Protein 1WWM (pdb70)

InterPro domains:
  IPR016084 Haem oxygenase-like, multi-helical [G3DSA:1.20.910.10] (1-187)
  IPR016084 Haem oxygenase-like, multi-helical [SSF48613] (20-186)

Organism: Thermus thermophilus (strain ATCC 27634 / DSM 579 / HB8) (NCBI:txid300852)

Nearest PDB structures (foldseek):
  1wwm-assembly1_B  TM=1.006E+00  e=2.213E-21  Thermus thermophilus HB8
  1wwm-assembly1_A  TM=9.969E-01  e=4.510E-19  Thermus thermophilus HB8
  4tx5-assembly1_B  TM=2.381E-01  e=5.249E+00  Homo sapiens
  2lig-assembly1_B  TM=1.867E-01  e=6.379E+00  Salmonella enterica subsp. enterica serovar Typhimurium
  1wwm-assembly1_A  TM=1.002E+00  e=8.466E-25  Thermus thermophilus HB8

Secondary structure (DSSP, 8-state):
--SSHHHHHHH------HHHHHHHHHTTHHHHHHHHHHHHHHHHH--HHHHHHHHHH--HHHHHHHHHTTT--SSSPPPHHHHHHHHHHH---S-HHHHHHHHHHHHHHHHHHHHHHS-SSSHHHHHHHHHS-TTHHHHHHHHHHHHHHHHTTS-HHHHHHHHHHHHHHHHHHHHTT-/--HHHHHHH------HHHHHHHHHTTHHHHHHHHHHHHHHHTT--HHHHHHHHHH--HHHHHHHHHHT---SSSPPPHHHHHHHHHHH---S-HHHHHHHHHHHHHHHHHHHHHH--HHHHHHHHHHHHHHHTTS-HHHHHHHHHHHHHHHHHHHGGG-

Foldseek 3Di:
DDDDLLVVLLPDPFDDDDVLVLVLLLLCLLVLVLLLVLLVLLVVVPDPVLPPLSVVVNLSVQLNVVSVVSPHDNDDDHDPLSVVLSVLSVCSPDDSLLSLLVNLLLLVSVVSSCVRPQDCPPCSVVVVPRNADPCSVVSSVSSCVSNVVSVPDDPPVVSVVSSSVNSVSSSSSSNSSD/DCLLVVLLDQPFPPDDVLVLVLLQLCLCVLVLVLVLLVLLVVPDDPVLPVLSVVVNCSVVVNVVSVVSHHDNPDDHDVLSVVVSVLSVVSVDDSLLSLLVNLLLVVSVVVSCVRSPCVVSNVSSCVSNVVSVPPDDPVVNVVSVVVSSVSSSVSSSSRD

Sequence (337 aa):
EVPGLLEEIKALPLRLDEERFRFWLQQDYPFVEALYRYQVGLLLEAPQAHRAPLVQALATVEELDWLLLQGASPSAPVHPVRAGYIALLEEGRLPYAYRVVFFYFLNGLFLEAWAHHVPEEGPWAELSQHWFAPEFQAVLYDLEVLARGLWEDLDPEVVRTYLRRILEAEKATWSLLLPGLLEEIKALPLRLDEERFRFWLQQDYPFVEALYRYQVGLLLEAPQAHRAPLVQALATVEELDWLLLQGASPSAPVHPVRAGYIALLEEGRLPYAYRVVFFYFLNGLFLEAWAHHVFQAVLYDLEVLARGLWEDLDPEVVRTYLRRILEAEKATWSLLL

CATH classification: 1.20.910.10

B-factor: mean 38.94, std 14.87, range [8.87, 83.82]

Solvent-accessible surface area: 16900 Å² total

Structure (mmCIF, N/CA/C/O backbone):
data_1WWM
#
_entry.id   1WWM
#
_cell.length_a   41.210
_cell.length_b   101.121
_cell.length_c   102.913
_cell.angle_alpha   90.00
_cell.angle_beta   90.00
_cell.angle_gamma   90.00
#
_symmetry.space_group_name_H-M   'P 21 21 21'
#
loop_
_entity.id
_entity.type
_entity.pdbx_description
1 polymer 'hypothetical protein TT2028'
2 water water
#
loop_
_atom_site.group_PDB
_atom_site.id
_atom_site.type_symbol
_atom_site.label_atom_id
_atom_site.label_alt_id
_atom_site.label_comp_id
_atom_site.label_asym_id
_atom_site.label_entity_id
_atom_site.label_seq_id
_atom_site.pdbx_PDB_ins_code
_atom_site.Cartn_x
_atom_site.Cartn_y
_atom_site.Cartn_z
_atom_site.occupancy
_atom_site.B_iso_or_equiv
_atom_site.auth_seq_id
_atom_site.auth_comp_id
_atom_site.auth_asym_id
_atom_site.auth_atom_id
_atom_site.pdbx_PDB_model_num
ATOM 1 N N . GLU A 1 11 ? 10.438 70.160 58.718 1.00 33.33 11 GLU A N 1
ATOM 2 C CA . GLU A 1 11 ? 9.516 70.805 57.725 1.00 35.18 11 GLU A CA 1
ATOM 3 C C . GLU A 1 11 ? 9.226 72.309 57.976 1.00 39.27 11 GLU A C 1
ATOM 4 O O . GLU A 1 11 ? 8.526 72.842 58.946 1.00 38.18 11 GLU A O 1
ATOM 10 N N . VAL A 1 12 ? 9.906 73.011 57.073 1.00 45.77 12 VAL A N 1
ATOM 11 C CA . VAL A 1 12 ? 10.046 74.404 56.967 1.00 48.88 12 VAL A CA 1
ATOM 12 C C . VAL A 1 12 ? 10.479 74.383 55.496 1.00 51.26 12 VAL A C 1
ATOM 13 O O . VAL A 1 12 ? 11.612 73.947 55.230 1.00 48.54 12 VAL A O 1
ATOM 17 N N . PRO A 1 13 ? 9.580 74.799 54.566 1.00 52.32 13 PRO A N 1
ATOM 18 C CA . PRO A 1 13 ? 8.167 75.228 54.467 1.00 52.63 13 PRO A CA 1
ATOM 19 C C . PRO A 1 13 ? 7.973 75.851 53.055 1.00 51.82 13 PRO A C 1
ATOM 20 O O . PRO A 1 13 ? 8.449 76.972 52.758 1.00 50.89 13 PRO A O 1
ATOM 24 N N . GLY A 1 14 ? 7.290 75.130 52.175 1.00 51.02 14 GLY A N 1
ATOM 25 C CA . GLY A 1 14 ? 7.068 75.650 50.837 1.00 49.26 14 GLY A CA 1
ATOM 26 C C . GLY A 1 14 ? 7.850 74.940 49.749 1.00 49.14 14 GLY A C 1
ATOM 27 O O . GLY A 1 14 ? 7.318 74.708 48.659 1.00 49.36 14 GLY A O 1
ATOM 28 N N . LEU A 1 15 ? 9.109 74.608 50.030 1.00 48.72 15 LEU A N 1
ATOM 29 C CA . LEU A 1 15 ? 9.955 73.918 49.060 1.00 46.93 15 LEU A CA 1
ATOM 30 C C . LEU A 1 15 ? 9.368 72.574 48.665 1.00 46.59 15 LEU A C 1
ATOM 31 O O . LEU A 1 15 ? 9.344 72.225 47.490 1.00 45.99 15 LEU A O 1
ATOM 36 N N . LEU A 1 16 ? 8.897 71.823 49.655 1.00 46.85 16 LEU A N 1
ATOM 37 C CA . LEU A 1 16 ? 8.306 70.517 49.414 1.00 47.06 16 LEU A CA 1
ATOM 38 C C . LEU A 1 16 ? 7.140 70.648 48.443 1.00 48.48 16 LEU A C 1
ATOM 39 O O . LEU A 1 16 ? 7.062 69.924 47.449 1.00 47.94 16 LEU A O 1
ATOM 44 N N . GLU A 1 17 ? 6.244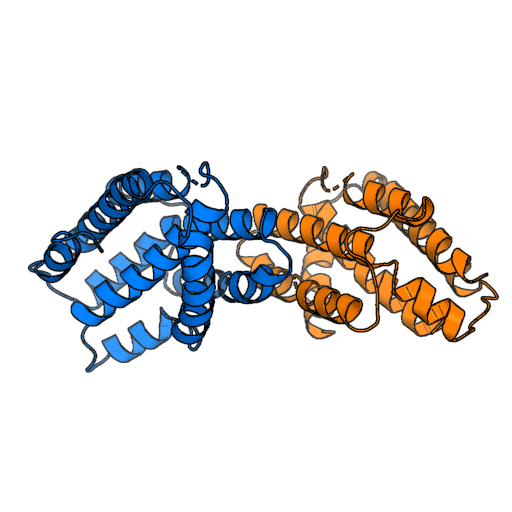 71.587 48.730 1.00 50.59 17 GLU A N 1
ATOM 45 C CA . GLU A 1 17 ? 5.079 71.819 47.886 1.00 52.74 17 GLU A CA 1
ATOM 46 C C . GLU A 1 17 ? 5.521 72.210 46.483 1.00 52.21 17 GLU A C 1
ATOM 47 O O . GLU A 1 17 ? 4.819 71.944 45.514 1.00 51.63 17 GLU A O 1
ATOM 53 N N . GLU A 1 18 ? 6.687 72.841 46.384 1.00 52.19 18 GLU A N 1
ATOM 54 C CA . GLU A 1 18 ? 7.225 73.237 45.088 1.00 53.39 18 GLU A CA 1
ATOM 55 C C . GLU A 1 18 ? 7.438 72.004 44.218 1.00 53.41 18 GLU A C 1
ATOM 56 O O . GLU A 1 18 ? 6.804 71.854 43.177 1.00 55.00 18 GLU A O 1
ATOM 62 N N . ILE A 1 19 ? 8.339 71.129 44.654 1.00 52.28 19 ILE A N 1
ATOM 63 C CA . ILE A 1 19 ? 8.649 69.901 43.933 1.00 50.41 19 ILE A CA 1
ATOM 64 C C . ILE A 1 19 ? 7.372 69.218 43.463 1.00 49.79 19 ILE A C 1
ATOM 65 O O . ILE A 1 19 ? 7.287 68.757 42.328 1.00 48.89 19 ILE A O 1
ATOM 70 N N . LYS A 1 20 ? 6.378 69.160 44.339 1.00 49.40 20 LYS A N 1
ATOM 71 C CA . LYS A 1 20 ? 5.106 68.533 44.002 1.00 50.03 20 LYS A CA 1
ATOM 72 C C . LYS A 1 20 ? 4.370 69.251 42.856 1.00 50.74 20 LYS A C 1
ATOM 73 O O . LYS A 1 20 ? 3.819 68.612 41.955 1.00 49.93 20 LYS A O 1
ATOM 79 N N . ALA A 1 21 ? 4.371 70.580 42.901 1.00 52.46 21 ALA A N 1
ATOM 80 C CA . ALA A 1 21 ? 3.691 71.398 41.899 1.00 53.11 21 ALA A CA 1
ATOM 81 C C . ALA A 1 21 ? 4.305 71.309 40.494 1.00 53.53 21 ALA A C 1
ATOM 82 O O . ALA A 1 21 ? 3.679 71.723 39.511 1.00 53.98 21 ALA A O 1
ATOM 84 N N . LEU A 1 22 ? 5.517 70.766 40.401 1.00 53.28 22 LEU A N 1
ATOM 85 C CA . LEU A 1 22 ? 6.202 70.631 39.119 1.00 53.53 22 LEU A CA 1
ATOM 86 C C . LEU A 1 22 ? 5.316 70.088 37.998 1.00 55.31 22 LEU A C 1
ATOM 87 O O . LEU A 1 22 ? 4.593 69.107 38.184 1.00 56.32 22 LEU A O 1
ATOM 92 N N . PRO A 1 23 ? 5.347 70.742 36.821 1.00 56.61 23 PRO A N 1
ATOM 93 C CA . PRO A 1 23 ? 4.570 70.361 35.634 1.00 57.27 23 PRO A CA 1
ATOM 94 C C . PRO A 1 23 ? 5.272 69.227 34.905 1.00 57.77 23 PRO A C 1
ATOM 95 O O . PRO A 1 23 ? 5.672 69.377 33.758 1.00 58.18 23 PRO A O 1
ATOM 99 N N . LEU A 1 24 ? 5.427 68.097 35.575 1.00 58.70 24 LEU A N 1
ATOM 100 C CA . LEU A 1 24 ? 6.108 66.956 34.984 1.00 60.13 24 LEU A CA 1
ATOM 101 C C . LEU A 1 24 ? 5.279 66.122 34.018 1.00 60.87 24 LEU A C 1
ATOM 102 O O . LEU A 1 24 ? 4.056 66.019 34.137 1.00 62.05 24 LEU A O 1
ATOM 107 N N . ARG A 1 25 ? 5.976 65.512 33.067 1.00 61.75 25 ARG A N 1
ATOM 108 C CA . ARG A 1 25 ? 5.362 64.641 32.076 1.00 62.98 25 ARG A CA 1
ATOM 109 C C . ARG A 1 25 ? 6.017 63.263 32.179 1.00 60.82 25 ARG A C 1
ATOM 110 O O . ARG A 1 25 ? 7.092 63.029 31.620 1.00 60.30 25 ARG A O 1
ATOM 118 N N . LEU A 1 26 ? 5.368 62.361 32.910 1.00 58.04 26 LEU A N 1
ATOM 119 C CA . LEU A 1 26 ? 5.894 61.018 33.111 1.00 55.94 26 LEU A CA 1
ATOM 120 C C . LEU A 1 26 ? 5.736 60.107 31.904 1.00 53.95 26 LEU A C 1
ATOM 121 O O . LEU A 1 26 ? 4.627 59.821 31.452 1.00 52.99 26 LEU A O 1
ATOM 126 N N . ASP A 1 27 ? 6.873 59.644 31.404 1.00 52.46 27 ASP A N 1
ATOM 127 C CA . ASP A 1 27 ? 6.932 58.763 30.253 1.00 50.00 27 ASP A CA 1
ATOM 128 C C . ASP A 1 27 ? 7.800 57.558 30.617 1.00 48.37 27 ASP A C 1
ATOM 129 O O . ASP A 1 27 ? 8.887 57.718 31.158 1.00 49.33 27 ASP A O 1
ATOM 134 N N . GLU A 1 28 ? 7.322 56.356 30.326 1.00 47.00 28 GLU A N 1
ATOM 135 C CA . GLU A 1 28 ? 8.068 55.136 30.632 1.00 47.51 28 GLU A CA 1
ATOM 136 C C . GLU A 1 28 ? 9.559 55.204 30.302 1.00 46.86 28 GLU A C 1
ATOM 137 O O . GLU A 1 28 ? 10.395 55.201 31.201 1.00 47.36 28 GLU A O 1
ATOM 143 N N . GLU A 1 29 ? 9.890 55.252 29.015 1.00 45.94 29 GLU A N 1
ATOM 144 C CA . GLU A 1 29 ? 11.281 55.311 28.577 1.00 46.42 29 GLU A CA 1
ATOM 145 C C . GLU A 1 29 ? 12.024 56.507 29.170 1.00 45.36 29 GLU A C 1
ATOM 146 O O . GLU A 1 29 ? 13.153 56.382 29.656 1.00 45.78 29 GLU A O 1
ATOM 152 N N . ARG A 1 30 ? 11.384 57.669 29.120 1.00 42.84 30 ARG A N 1
ATOM 153 C CA . ARG A 1 30 ? 11.969 58.903 29.625 1.00 41.34 30 ARG A CA 1
ATOM 154 C C . ARG A 1 30 ? 12.252 58.818 31.117 1.00 40.20 30 ARG A C 1
ATOM 155 O O . ARG A 1 30 ? 13.238 59.375 31.597 1.00 40.77 30 ARG A O 1
ATOM 163 N N . PHE A 1 31 ? 11.388 58.112 31.845 1.00 38.57 31 PHE A N 1
ATOM 164 C CA . PHE A 1 31 ? 11.533 57.941 33.288 1.00 35.27 31 PHE A CA 1
ATOM 165 C C . PHE A 1 31 ? 12.607 56.900 33.563 1.00 34.89 31 PHE A C 1
ATOM 166 O O . PHE A 1 31 ? 13.437 57.081 34.452 1.00 34.84 31 PHE A O 1
ATOM 174 N N . ARG A 1 32 ? 12.594 55.813 32.800 1.00 34.80 32 ARG A N 1
ATOM 175 C CA . ARG A 1 32 ? 13.594 54.759 32.959 1.00 35.89 32 ARG A CA 1
ATOM 176 C C . ARG A 1 32 ? 15.002 55.363 32.849 1.00 34.07 32 ARG A C 1
ATOM 177 O O . ARG A 1 32 ? 15.878 55.066 33.658 1.00 35.02 32 ARG A O 1
ATOM 185 N N . PHE A 1 33 ? 15.212 56.206 31.841 1.00 31.73 33 PHE A N 1
ATOM 186 C CA . PHE A 1 33 ? 16.506 56.852 31.641 1.00 28.83 33 PHE A CA 1
ATOM 187 C C . PHE A 1 33 ? 16.858 57.666 32.881 1.00 28.14 33 PHE A C 1
ATOM 188 O O . PHE A 1 33 ? 17.980 57.620 33.372 1.00 26.23 33 PHE A O 1
ATOM 196 N N . TRP A 1 34 ? 15.870 58.401 33.385 1.00 28.17 34 TRP A N 1
ATOM 197 C CA . TRP A 1 34 ? 16.022 59.231 34.581 1.00 26.71 34 TRP A CA 1
ATOM 198 C C . TRP A 1 34 ? 16.451 58.399 35.795 1.00 26.42 34 TRP A C 1
ATOM 199 O O . TRP A 1 34 ? 17.195 58.874 36.652 1.00 24.81 34 TRP A O 1
ATOM 210 N N . LEU A 1 35 ? 15.963 57.166 35.877 1.00 27.78 35 LEU A N 1
ATOM 211 C CA . LEU A 1 35 ? 16.322 56.285 36.972 1.00 27.49 35 LEU A CA 1
ATOM 212 C C . LEU A 1 35 ? 17.739 55.774 36.810 1.00 29.55 35 LEU A C 1
ATOM 213 O O . LEU A 1 35 ? 18.472 55.651 37.795 1.00 31.68 35 LEU A O 1
ATOM 218 N N . GLN A 1 36 ? 18.125 55.486 35.569 1.00 29.38 36 GLN A N 1
ATOM 219 C CA . GLN A 1 36 ? 19.454 54.962 35.299 1.00 31.50 36 GLN A CA 1
ATOM 220 C C . GLN A 1 36 ? 20.509 56.009 35.562 1.00 31.56 36 GLN A C 1
ATOM 221 O O . GLN A 1 36 ? 21.622 55.684 35.960 1.00 33.88 36 GLN A O 1
ATOM 227 N N . GLN A 1 37 ? 20.148 57.267 35.349 1.00 31.21 37 GLN A N 1
ATOM 228 C CA . GLN A 1 37 ? 21.069 58.366 35.564 1.00 31.64 37 GLN A CA 1
ATOM 229 C C . GLN A 1 37 ? 21.210 58.725 37.036 1.00 31.80 37 GLN A C 1
ATOM 230 O O . GLN A 1 37 ? 21.833 59.726 37.371 1.00 33.15 37 GLN A O 1
ATOM 236 N N . ASP A 1 38 ? 20.647 57.899 37.915 1.00 31.20 38 ASP A N 1
ATOM 237 C CA . ASP A 1 38 ? 20.717 58.145 39.353 1.00 29.47 38 ASP A CA 1
ATOM 238 C C . ASP A 1 38 ? 21.771 57.257 40.006 1.00 27.36 38 ASP A C 1
ATOM 239 O O . ASP A 1 38 ? 21.993 57.326 41.216 1.00 25.68 38 ASP A O 1
ATOM 244 N N . TYR A 1 39 ? 22.417 56.414 39.206 1.00 26.59 39 TYR A N 1
ATOM 245 C CA . TYR A 1 39 ? 23.428 55.496 39.730 1.00 24.67 39 TYR A CA 1
ATOM 246 C C . TYR A 1 39 ? 24.536 56.208 40.521 1.00 23.88 39 TYR A C 1
ATOM 247 O O . TYR A 1 39 ? 24.847 55.821 41.651 1.00 24.71 39 TYR A O 1
ATOM 256 N N . PRO A 1 40 ? 25.147 57.254 39.941 1.00 21.52 40 PRO A N 1
ATOM 257 C CA . PRO A 1 40 ? 26.208 58.002 40.621 1.00 21.36 40 PRO A CA 1
ATOM 258 C C . PRO A 1 40 ? 25.769 58.504 42.008 1.00 22.92 40 PRO A C 1
ATOM 259 O O . PRO A 1 40 ? 26.560 58.503 42.969 1.00 23.13 40 PRO A O 1
ATOM 263 N N . PHE A 1 41 ? 24.508 58.935 42.103 1.00 23.53 41 PHE A N 1
ATOM 264 C CA . PHE A 1 41 ? 23.946 59.434 43.357 1.00 24.81 41 PHE A CA 1
ATOM 265 C C . PHE A 1 41 ? 23.679 58.305 44.359 1.00 24.18 41 PHE A C 1
ATOM 266 O O . PHE A 1 41 ? 23.898 58.472 45.556 1.00 22.85 41 PHE A O 1
ATOM 274 N N . VAL A 1 42 ? 23.196 57.165 43.870 1.00 23.17 42 VAL A N 1
ATOM 275 C CA . VAL A 1 42 ? 22.920 56.028 44.745 1.00 23.99 42 VAL A CA 1
ATOM 276 C C . VAL A 1 42 ? 24.227 55.452 45.281 1.00 23.01 42 VAL A C 1
ATOM 277 O O . VAL A 1 42 ? 24.272 54.937 46.391 1.00 21.55 42 VAL A O 1
ATOM 281 N N . GLU A 1 43 ? 25.285 55.532 44.483 1.00 22.81 43 GLU A N 1
ATOM 282 C CA . GLU A 1 43 ? 26.598 55.053 44.907 1.00 22.97 43 GLU A CA 1
ATOM 283 C C . GLU A 1 43 ? 27.085 56.000 46.008 1.00 22.49 43 GLU A C 1
ATOM 284 O O . GLU A 1 43 ? 27.655 55.567 47.001 1.00 20.82 43 GLU A O 1
ATOM 290 N N . ALA A 1 44 ? 26.834 57.295 45.832 1.00 23.23 44 ALA A N 1
ATOM 291 C CA . ALA A 1 44 ? 27.243 58.302 46.812 1.00 22.78 44 ALA A CA 1
ATOM 292 C C . ALA A 1 44 ? 26.493 58.091 48.120 1.00 23.24 44 ALA A C 1
ATOM 293 O O . ALA A 1 44 ? 27.044 58.241 49.214 1.00 22.25 44 ALA A O 1
ATOM 295 N N . LEU A 1 45 ? 25.220 57.749 47.993 1.00 23.88 45 LEU A N 1
ATOM 296 C CA . LEU A 1 45 ? 24.410 57.484 49.158 1.00 23.00 45 LEU A CA 1
ATOM 297 C C . LEU A 1 45 ? 25.014 56.301 49.908 1.00 22.81 45 LEU A C 1
ATOM 298 O O . LEU A 1 45 ? 25.080 56.320 51.135 1.00 23.29 45 LEU A O 1
ATOM 303 N N . TYR A 1 46 ? 25.442 55.275 49.167 1.00 21.53 46 TYR A N 1
ATOM 304 C CA . TYR A 1 46 ? 26.037 54.086 49.767 1.00 21.11 46 TYR A CA 1
ATOM 305 C C . TYR A 1 46 ? 27.287 54.453 50.540 1.00 21.02 46 TYR A C 1
ATOM 306 O O . TYR A 1 46 ? 27.495 53.981 51.651 1.00 18.81 46 TYR A O 1
ATOM 315 N N . ARG A 1 47 ? 28.124 55.288 49.941 1.00 21.66 47 ARG A N 1
ATOM 316 C CA . ARG A 1 47 ? 29.331 55.764 50.610 1.00 23.79 47 ARG A CA 1
ATOM 317 C C . ARG A 1 47 ? 28.905 56.419 51.937 1.00 22.03 47 ARG A C 1
ATOM 318 O O . ARG A 1 47 ? 29.340 56.007 53.019 1.00 21.85 47 ARG A O 1
ATOM 326 N N . TYR A 1 48 ? 28.048 57.437 51.834 1.00 20.48 48 TYR A N 1
ATOM 327 C CA . TYR A 1 48 ? 27.521 58.171 52.986 1.00 21.25 48 TYR A CA 1
ATOM 328 C C . TYR A 1 48 ? 26.991 57.236 54.085 1.00 22.69 48 TYR A C 1
ATOM 329 O O . TYR A 1 48 ? 27.250 57.445 55.274 1.00 23.26 48 TYR A O 1
ATOM 338 N N . GLN A 1 49 ? 26.248 56.210 53.676 1.00 22.50 49 GLN A N 1
ATOM 339 C CA . GLN A 1 49 ? 25.696 55.240 54.605 1.00 20.51 49 GLN A CA 1
ATOM 340 C C . GLN A 1 49 ? 26.796 54.470 55.299 1.00 18.90 49 GLN A C 1
ATOM 341 O O . GLN A 1 49 ? 26.688 54.151 56.479 1.00 20.36 49 GLN A O 1
ATOM 347 N N . VAL A 1 50 ? 27.855 54.158 54.573 1.00 17.32 50 VAL A N 1
ATOM 348 C CA . VAL A 1 50 ? 28.939 53.421 55.186 1.00 16.95 50 VAL A CA 1
ATOM 349 C C . VAL A 1 50 ? 29.604 54.283 56.250 1.00 17.18 50 VAL A C 1
ATOM 350 O O . VAL A 1 50 ? 30.094 53.770 57.256 1.00 17.01 50 VAL A O 1
ATOM 354 N N . GLY A 1 51 ? 29.623 55.595 56.022 1.00 16.76 51 GLY A N 1
ATOM 355 C CA . GLY A 1 51 ? 30.240 56.504 56.974 1.00 15.78 51 GLY A CA 1
ATOM 356 C C . GLY A 1 51 ? 29.435 56.557 58.256 1.00 18.04 51 GLY A C 1
ATOM 357 O O . GLY A 1 51 ? 29.966 56.851 59.331 1.00 16.83 51 GLY A O 1
ATOM 358 N N . LEU A 1 52 ? 28.140 56.276 58.153 1.00 18.48 52 LEU A N 1
ATOM 359 C CA . LEU A 1 52 ? 27.291 56.279 59.333 1.00 18.30 52 LEU A CA 1
ATOM 360 C C . LEU A 1 52 ? 27.668 55.062 60.167 1.00 18.76 52 LEU A C 1
ATOM 361 O O . LEU A 1 52 ? 27.831 55.156 61.381 1.00 17.63 52 LEU A O 1
ATOM 366 N N . LEU A 1 53 ? 27.805 53.917 59.504 1.00 18.35 53 LEU A N 1
ATOM 367 C CA . LEU A 1 53 ? 28.159 52.684 60.181 1.00 19.81 53 LEU A CA 1
ATOM 368 C C . LEU A 1 53 ? 29.530 52.777 60.855 1.00 20.25 53 LEU A C 1
ATOM 369 O O . LEU A 1 53 ? 29.821 52.030 61.790 1.00 18.84 53 LEU A O 1
ATOM 374 N N . LEU A 1 54 ? 30.365 53.699 60.389 1.00 22.07 54 LEU A N 1
ATOM 375 C CA . LEU A 1 54 ? 31.689 53.878 60.963 1.00 25.22 54 LEU A CA 1
ATOM 376 C C . LEU A 1 54 ? 31.638 54.597 62.327 1.00 26.94 54 LEU A C 1
ATOM 377 O O . LEU A 1 54 ? 32.510 54.395 63.176 1.00 28.50 54 LEU A O 1
ATOM 382 N N . GLU A 1 55 ? 30.610 55.424 62.528 1.00 27.49 55 GLU A N 1
ATOM 383 C CA . GLU A 1 55 ? 30.417 56.163 63.774 1.00 28.29 55 GLU A CA 1
ATOM 384 C C . GLU A 1 55 ? 29.228 55.617 64.561 1.00 28.13 55 GLU A C 1
ATOM 385 O O . GLU A 1 55 ? 29.116 55.822 65.759 1.00 27.57 55 GLU A O 1
ATOM 391 N N . ALA A 1 56 ? 28.332 54.930 63.868 1.00 28.13 56 ALA A N 1
ATOM 392 C CA . ALA A 1 56 ? 27.129 54.393 64.485 1.00 25.63 56 ALA A CA 1
ATOM 393 C C . ALA A 1 56 ? 27.339 53.564 65.750 1.00 24.82 56 ALA A C 1
ATOM 394 O O . ALA A 1 56 ? 28.105 52.602 65.764 1.00 24.48 56 ALA A O 1
ATOM 396 N N . PRO A 1 57 ? 26.647 53.933 66.839 1.00 23.78 57 PRO A N 1
ATOM 397 C CA . PRO A 1 57 ? 26.765 53.200 68.097 1.00 22.98 57 PRO A CA 1
ATOM 398 C C . PRO A 1 57 ? 26.114 51.843 67.858 1.00 25.63 57 PRO A C 1
ATOM 399 O O . PRO A 1 57 ? 25.412 51.666 66.856 1.00 27.87 57 PRO A O 1
ATOM 403 N N . GLN A 1 58 ? 26.322 50.891 68.763 1.00 24.64 58 GLN A N 1
ATOM 404 C CA . GLN A 1 58 ? 25.737 49.568 68.593 1.00 23.43 58 GLN A CA 1
ATOM 405 C C . GLN A 1 58 ? 24.211 49.655 68.471 1.00 24.41 58 GLN A C 1
ATOM 406 O O . GLN A 1 58 ? 23.610 49.137 67.523 1.00 23.95 58 GLN A O 1
ATOM 412 N N . ALA A 1 59 ? 23.594 50.337 69.423 1.00 25.29 59 ALA A N 1
ATOM 413 C CA . ALA A 1 59 ? 22.149 50.485 69.443 1.00 25.22 59 ALA A CA 1
ATOM 414 C C . ALA A 1 59 ? 21.535 51.040 68.150 1.00 27.28 59 ALA A C 1
ATOM 415 O O . ALA A 1 59 ? 20.322 50.887 67.918 1.00 27.22 59 ALA A O 1
ATOM 417 N N . HIS A 1 60 ? 22.351 51.685 67.315 1.00 28.55 60 HIS A N 1
ATOM 418 C CA . HIS A 1 60 ? 21.852 52.271 66.061 1.00 28.88 60 HIS A CA 1
ATOM 419 C C . HIS A 1 60 ? 22.088 51.395 64.847 1.00 28.08 60 HIS A C 1
ATOM 420 O O . HIS A 1 60 ? 21.350 51.475 63.872 1.00 29.83 60 HIS A O 1
ATOM 427 N N . ARG A 1 61 ? 23.116 50.556 64.914 1.00 27.65 61 ARG A N 1
ATOM 428 C CA . ARG A 1 61 ? 23.509 49.698 63.795 1.00 26.27 61 ARG A CA 1
ATOM 429 C C . ARG A 1 61 ? 22.454 48.872 63.056 1.00 25.35 61 ARG A C 1
ATOM 430 O O . ARG A 1 61 ? 22.371 48.947 61.837 1.00 24.24 61 ARG A O 1
ATOM 438 N N . ALA A 1 62 ? 21.649 48.096 63.769 1.00 25.87 62 ALA A N 1
ATOM 439 C CA . ALA A 1 62 ? 20.631 47.266 63.111 1.00 26.73 62 ALA A CA 1
ATOM 440 C C . ALA A 1 62 ? 19.873 47.937 61.944 1.00 27.42 62 ALA A C 1
ATOM 441 O O . ALA A 1 62 ? 19.812 47.384 60.839 1.00 26.19 62 ALA A O 1
ATOM 443 N N . PRO A 1 63 ? 19.275 49.127 62.173 1.00 26.84 63 PRO A N 1
ATOM 444 C CA . PRO A 1 63 ? 18.546 49.812 61.100 1.00 25.80 63 PRO A CA 1
ATOM 445 C C . PRO A 1 63 ? 19.451 50.249 59.956 1.00 26.50 63 PRO A C 1
ATOM 446 O O . PRO A 1 63 ? 19.102 50.103 58.791 1.00 28.31 63 PRO A O 1
ATOM 450 N N . LEU A 1 64 ? 20.609 50.799 60.294 1.00 27.41 64 LEU A N 1
ATOM 451 C CA . LEU A 1 64 ? 21.552 51.274 59.288 1.00 26.25 64 LEU A CA 1
ATOM 452 C C . LEU A 1 64 ? 22.086 50.177 58.372 1.00 25.49 64 LEU A C 1
ATOM 453 O O . LEU A 1 64 ? 22.318 50.417 57.185 1.00 26.44 64 LEU A O 1
ATOM 458 N N . VAL A 1 65 ? 22.289 48.979 58.913 1.00 23.52 65 VAL A N 1
ATOM 459 C CA . VAL A 1 65 ? 22.797 47.884 58.103 1.00 23.92 65 VAL A CA 1
ATOM 460 C C . VAL A 1 65 ? 21.687 47.405 57.158 1.00 24.64 65 VAL A C 1
ATOM 461 O O . VAL A 1 65 ? 21.958 46.940 56.046 1.00 23.16 65 VAL A O 1
ATOM 465 N N . GLN A 1 66 ? 20.435 47.534 57.603 1.00 25.47 66 GLN A N 1
ATOM 466 C CA . GLN A 1 66 ? 19.291 47.137 56.786 1.00 24.52 66 GLN A CA 1
ATOM 467 C C . GLN A 1 66 ? 19.117 48.124 55.649 1.00 23.48 66 GLN A C 1
ATOM 468 O O . GLN A 1 66 ? 18.800 47.743 54.514 1.00 22.80 66 GLN A O 1
ATOM 474 N N . ALA A 1 67 ? 19.331 49.401 55.948 1.00 20.05 67 ALA A N 1
ATOM 475 C CA . ALA A 1 67 ? 19.212 50.421 54.914 1.00 20.47 67 ALA A CA 1
ATOM 476 C C . ALA A 1 67 ? 20.316 50.212 53.868 1.00 20.19 67 ALA A C 1
ATOM 477 O O . ALA A 1 67 ? 20.042 50.255 52.676 1.00 20.27 67 ALA A O 1
ATOM 479 N N . LEU A 1 68 ? 21.552 49.962 54.316 1.00 19.20 68 LEU A N 1
ATOM 480 C CA . LEU A 1 68 ? 22.662 49.711 53.399 1.00 20.17 68 LEU A CA 1
ATOM 481 C C . LEU A 1 68 ? 22.281 48.564 52.422 1.00 21.91 68 LEU A C 1
ATOM 482 O O . LEU A 1 68 ? 22.426 48.682 51.206 1.00 19.38 68 LEU A O 1
ATOM 495 N N . ALA A 1 70 ? 19.485 47.638 51.400 1.00 24.59 70 ALA A N 1
ATOM 496 C CA . ALA A 1 70 ? 18.559 48.105 50.382 1.00 21.82 70 ALA A CA 1
ATOM 497 C C . ALA A 1 70 ? 19.290 48.931 49.322 1.00 20.58 70 ALA A C 1
ATOM 498 O O . ALA A 1 70 ? 19.023 48.773 48.146 1.00 22.24 70 ALA A O 1
ATOM 500 N N . THR A 1 71 ? 20.197 49.812 49.730 1.00 18.35 71 THR A N 1
ATOM 501 C CA . THR A 1 71 ? 20.933 50.628 48.766 1.00 20.39 71 THR A CA 1
ATOM 502 C C . THR A 1 71 ? 21.724 49.751 47.798 1.00 21.84 71 THR A C 1
ATOM 503 O O . THR A 1 71 ? 21.743 50.007 46.595 1.00 18.88 71 THR A O 1
ATOM 507 N N . VAL A 1 72 ? 22.375 48.721 48.342 1.00 22.98 72 VAL A N 1
ATOM 508 C CA . VAL A 1 72 ? 23.168 47.781 47.560 1.00 22.44 72 VAL A CA 1
ATOM 509 C C . VAL A 1 72 ? 22.300 47.085 46.515 1.00 24.48 72 VAL A C 1
ATOM 510 O O . VAL A 1 72 ? 22.632 47.070 45.331 1.00 28.01 72 VAL A O 1
ATOM 514 N N . GLU A 1 73 ? 21.188 46.504 46.947 1.00 26.16 73 GLU A N 1
ATOM 515 C CA . GLU A 1 73 ? 20.287 45.826 46.022 1.00 28.61 73 GLU A CA 1
ATOM 516 C C . GLU A 1 73 ? 19.786 46.790 44.950 1.00 27.81 73 GLU A C 1
ATOM 517 O O . GLU A 1 73 ? 19.534 46.394 43.811 1.00 26.87 73 GLU A O 1
ATOM 523 N N . GLU A 1 74 ? 19.640 48.056 45.322 1.00 27.73 74 GLU A N 1
ATOM 524 C CA . GLU A 1 74 ? 19.163 49.066 44.396 1.00 30.12 74 GLU A CA 1
ATOM 525 C C . GLU A 1 74 ? 20.195 49.290 43.294 1.00 29.62 74 GLU A C 1
ATOM 526 O O . GLU A 1 74 ? 19.840 49.475 42.131 1.00 29.86 74 GLU A O 1
ATOM 532 N N . LEU A 1 75 ? 21.473 49.262 43.662 1.00 27.79 75 LEU A N 1
ATOM 533 C CA . LEU A 1 75 ? 22.541 49.449 42.691 1.00 26.33 75 LEU A CA 1
ATOM 534 C C . LEU A 1 75 ? 22.590 48.275 41.726 1.00 27.64 75 LEU A C 1
ATOM 535 O O . LEU A 1 75 ? 22.952 48.433 40.560 1.00 27.73 75 LEU A O 1
ATOM 540 N N . ASP A 1 76 ? 22.219 47.098 42.218 1.00 28.46 76 ASP A N 1
ATOM 541 C CA . ASP A 1 76 ? 22.185 45.906 41.380 1.00 28.92 76 ASP A CA 1
ATOM 542 C C . ASP A 1 76 ? 21.052 46.035 40.370 1.00 27.87 76 ASP A C 1
ATOM 543 O O . ASP A 1 76 ? 21.206 45.681 39.197 1.00 28.43 76 ASP A O 1
ATOM 548 N N . TRP A 1 77 ? 19.909 46.533 40.837 1.00 25.92 77 TRP A N 1
ATOM 549 C CA . TRP A 1 77 ? 18.752 46.697 39.977 1.00 24.70 77 TRP A CA 1
ATOM 550 C C . TRP A 1 77 ? 19.045 47.675 38.842 1.00 24.81 77 TRP A C 1
ATOM 551 O O . TRP A 1 77 ? 18.613 47.464 37.714 1.00 25.39 77 TRP A O 1
ATOM 562 N N . LEU A 1 78 ? 19.773 48.747 39.141 1.00 25.63 78 LEU A N 1
ATOM 563 C CA . LEU A 1 78 ? 20.120 49.742 38.136 1.00 24.75 78 LEU A CA 1
ATOM 564 C C . LEU A 1 78 ? 21.108 49.166 37.119 1.00 28.26 78 LEU A C 1
ATOM 565 O O . LEU A 1 78 ? 21.050 49.484 35.929 1.00 27.45 78 LEU A O 1
ATOM 570 N N . LEU A 1 79 ? 22.027 48.326 37.590 1.00 30.41 79 LEU A N 1
ATOM 571 C CA . LEU A 1 79 ? 22.992 47.703 36.697 1.00 31.69 79 LEU A CA 1
ATOM 572 C C . LEU A 1 79 ? 22.261 46.806 35.705 1.00 33.84 79 LEU A C 1
ATOM 573 O O . LEU A 1 79 ? 22.460 46.904 34.496 1.00 35.07 79 LEU A O 1
ATOM 578 N N . LEU A 1 80 ? 21.404 45.935 36.226 1.00 36.27 80 LEU A N 1
ATOM 579 C CA . LEU A 1 80 ? 20.641 45.025 35.384 1.00 38.41 80 LEU A CA 1
ATOM 580 C C . LEU A 1 80 ? 19.673 45.812 34.524 1.00 38.64 80 LEU A C 1
ATOM 581 O O . LEU A 1 80 ? 19.087 45.280 33.587 1.00 40.87 80 LEU A O 1
ATOM 586 N N . GLN A 1 81 ? 19.515 47.087 34.843 1.00 38.58 81 GLN A N 1
ATOM 587 C CA . GLN A 1 81 ? 18.610 47.942 34.100 1.00 36.65 81 GLN A CA 1
ATOM 588 C C . GLN A 1 81 ? 19.374 48.887 33.185 1.00 36.11 81 GLN A C 1
ATOM 589 O O . GLN A 1 81 ? 18.882 49.963 32.873 1.00 40.00 81 GLN A O 1
ATOM 595 N N . GLY A 1 82 ? 20.590 48.522 32.791 1.00 33.09 82 GLY A N 1
ATOM 596 C CA . GLY A 1 82 ? 21.340 49.372 31.879 1.00 31.53 82 GLY A CA 1
ATOM 597 C C . GLY A 1 82 ? 22.301 50.438 32.368 1.00 30.64 82 GLY A C 1
ATOM 598 O O . GLY A 1 82 ? 23.068 50.973 31.576 1.00 31.33 82 GLY A O 1
ATOM 599 N N . ALA A 1 83 ? 22.280 50.759 33.652 1.00 31.99 83 ALA A N 1
ATOM 600 C CA . ALA A 1 83 ? 23.165 51.788 34.197 1.00 33.37 83 ALA A CA 1
ATOM 601 C C . ALA A 1 83 ? 24.652 51.495 33.987 1.00 34.35 83 ALA A C 1
ATOM 602 O O . ALA A 1 83 ? 25.041 50.354 33.745 1.00 35.28 83 ALA A O 1
ATOM 604 N N . SER A 1 84 ? 25.482 52.530 34.078 1.00 34.86 84 SER A N 1
ATOM 605 C CA . SER A 1 84 ? 26.927 52.353 33.933 1.00 37.37 84 SER A CA 1
ATOM 606 C C . SER A 1 84 ? 27.656 53.236 34.934 1.00 37.41 84 SER A C 1
ATOM 607 O O . SER A 1 84 ? 27.621 54.462 34.836 1.00 37.85 84 SER A O 1
ATOM 610 N N . PRO A 1 85 ? 28.341 52.622 35.904 1.00 38.15 85 PRO A N 1
ATOM 611 C CA . PRO A 1 85 ? 29.075 53.388 36.920 1.00 38.90 85 PRO A CA 1
ATOM 612 C C . PRO A 1 85 ? 29.976 54.488 36.343 1.00 39.78 85 PRO A C 1
ATOM 613 O O . PRO A 1 85 ? 29.998 55.623 36.829 1.00 39.07 85 PRO A O 1
ATOM 617 N N . SER A 1 86 ? 30.721 54.144 35.302 1.00 41.73 86 SER A N 1
ATOM 618 C CA . SER A 1 86 ? 31.613 55.102 34.670 1.00 43.07 86 SER A CA 1
ATOM 619 C C . SER A 1 86 ? 30.881 55.762 33.518 1.00 44.15 86 SER A C 1
ATOM 620 O O . SER A 1 86 ? 30.730 55.178 32.441 1.00 46.85 86 SER A O 1
ATOM 623 N N . ALA A 1 87 ? 30.426 56.984 33.753 1.00 43.13 87 ALA A N 1
ATOM 624 C CA . ALA A 1 87 ? 29.702 57.744 32.748 1.00 42.74 87 ALA A CA 1
ATOM 625 C C . ALA A 1 87 ? 29.542 59.172 33.240 1.00 43.17 87 ALA A C 1
ATOM 626 O O . ALA A 1 87 ? 29.372 59.412 34.434 1.00 44.50 87 ALA A O 1
ATOM 628 N N . PRO A 1 88 ? 29.598 60.148 32.329 1.00 42.24 88 PRO A N 1
ATOM 629 C CA . PRO A 1 88 ? 29.446 61.545 32.739 1.00 42.27 88 PRO A CA 1
ATOM 630 C C . PRO A 1 88 ? 28.188 61.772 33.594 1.00 41.56 88 PRO A C 1
ATOM 631 O O . PRO A 1 88 ? 27.108 61.254 33.282 1.00 41.23 88 PRO A O 1
ATOM 635 N N . VAL A 1 89 ? 28.349 62.549 34.666 1.00 39.85 89 VAL A N 1
ATOM 636 C CA . VAL A 1 89 ? 27.267 62.860 35.589 1.00 38.55 89 VAL A CA 1
ATOM 637 C C . VAL A 1 89 ? 26.710 64.256 35.325 1.00 37.48 89 VAL A C 1
ATOM 638 O O . VAL A 1 89 ? 27.446 65.238 35.301 1.00 37.42 89 VAL A O 1
ATOM 642 N N . HIS A 1 90 ? 25.405 64.348 35.131 1.00 35.85 90 HIS A N 1
ATOM 643 C CA . HIS A 1 90 ? 24.802 65.638 34.876 1.00 36.95 90 HIS A CA 1
ATOM 644 C C . HIS A 1 90 ? 25.178 66.582 36.001 1.00 38.04 90 HIS A C 1
ATOM 645 O O . HIS A 1 90 ? 25.078 66.214 37.169 1.00 39.15 90 HIS A O 1
ATOM 652 N N . PRO A 1 91 ? 25.614 67.815 35.672 1.00 38.30 91 PRO A N 1
ATOM 653 C CA . PRO A 1 91 ? 26.000 68.805 36.693 1.00 37.41 91 PRO A CA 1
ATOM 654 C C . PRO A 1 91 ? 24.986 68.962 37.825 1.00 36.38 91 PRO A C 1
ATOM 655 O O . PRO A 1 91 ? 25.357 69.254 38.961 1.00 37.70 91 PRO A O 1
ATOM 659 N N . VAL A 1 92 ? 23.708 68.772 37.520 1.00 34.51 92 VAL A N 1
ATOM 660 C CA . VAL A 1 92 ? 22.681 68.883 38.549 1.00 34.91 92 VAL A CA 1
ATOM 661 C C . VAL A 1 92 ? 22.859 67.760 39.580 1.00 33.83 92 VAL A C 1
ATOM 662 O O . VAL A 1 92 ? 22.826 67.989 40.788 1.00 34.75 92 VAL A O 1
ATOM 666 N N . ARG A 1 93 ? 23.056 66.543 39.095 1.00 32.06 93 ARG A N 1
ATOM 667 C CA . ARG A 1 93 ? 23.230 65.409 39.977 1.00 30.02 93 ARG A CA 1
ATOM 668 C C . ARG A 1 93 ? 24.582 65.450 40.663 1.00 29.84 93 ARG A C 1
ATOM 669 O O . ARG A 1 93 ? 24.736 64.940 41.767 1.00 30.01 93 ARG A O 1
ATOM 677 N N . ALA A 1 94 ? 25.562 66.065 40.014 1.00 30.17 94 ALA A N 1
ATOM 678 C CA . ALA A 1 94 ? 26.903 66.165 40.585 1.00 29.93 94 ALA A CA 1
ATOM 679 C C . ALA A 1 94 ? 26.899 67.087 41.795 1.00 30.17 94 ALA A C 1
ATOM 680 O O . ALA A 1 94 ? 27.581 66.837 42.785 1.00 31.46 94 ALA A O 1
ATOM 682 N N . GLY A 1 95 ? 26.127 68.159 41.710 1.00 30.05 95 GLY A N 1
ATOM 683 C CA . GLY A 1 95 ? 26.047 69.092 42.816 1.00 29.99 95 GLY A CA 1
ATOM 684 C C . GLY A 1 95 ? 25.330 68.473 43.998 1.00 30.01 95 GLY A C 1
ATOM 685 O O . GLY A 1 95 ? 25.588 68.824 45.150 1.00 30.82 95 GLY A O 1
ATOM 686 N N . TYR A 1 96 ? 24.421 67.550 43.699 1.00 28.52 96 TYR A N 1
ATOM 687 C CA . TYR A 1 96 ? 23.651 66.863 44.718 1.00 29.81 96 TYR A CA 1
ATOM 688 C C . TYR A 1 96 ? 24.575 65.856 45.401 1.00 30.09 96 TYR A C 1
ATOM 689 O O . TYR A 1 96 ? 24.519 65.676 46.618 1.00 28.93 96 TYR A O 1
ATOM 698 N N . ILE A 1 97 ? 25.431 65.209 44.610 1.00 30.57 97 ILE A N 1
ATOM 699 C CA . ILE A 1 97 ? 26.376 64.226 45.135 1.00 29.67 97 ILE A CA 1
ATOM 700 C C . ILE A 1 97 ? 27.358 64.918 46.078 1.00 29.55 97 ILE A C 1
ATOM 701 O O . ILE A 1 97 ? 27.721 64.369 47.128 1.00 29.30 97 ILE A O 1
ATOM 706 N N . ALA A 1 98 ? 27.793 66.120 45.705 1.00 29.22 98 ALA A N 1
ATOM 707 C CA . ALA A 1 98 ? 28.719 66.879 46.542 1.00 27.99 98 ALA A CA 1
ATOM 708 C C . ALA A 1 98 ? 28.017 67.258 47.840 1.00 26.83 98 ALA A C 1
ATOM 709 O O . ALA A 1 98 ? 28.651 67.348 48.882 1.00 28.16 98 ALA A O 1
ATOM 711 N N . LEU A 1 99 ? 26.703 67.476 47.773 1.00 27.44 99 LEU A N 1
ATOM 712 C CA . LEU A 1 99 ? 25.910 67.823 48.954 1.00 26.72 99 LEU A CA 1
ATOM 713 C C . LEU A 1 99 ? 26.042 66.708 49.985 1.00 26.79 99 LEU A C 1
ATOM 714 O O . LEU A 1 99 ? 26.315 66.969 51.155 1.00 23.44 99 LEU A O 1
ATOM 719 N N . LEU A 1 100 ? 25.831 65.469 49.546 1.00 27.80 100 LEU A N 1
ATOM 720 C CA . LEU A 1 100 ? 25.939 64.323 50.441 1.00 29.22 100 LEU A CA 1
ATOM 721 C C . LEU A 1 100 ? 27.306 64.280 51.095 1.00 28.67 100 LEU A C 1
ATOM 722 O O . LEU A 1 100 ? 27.416 64.206 52.316 1.00 28.39 100 LEU A O 1
ATOM 727 N N . GLU A 1 101 ? 28.348 64.319 50.274 1.00 29.23 101 GLU A N 1
ATOM 728 C CA . GLU A 1 101 ? 29.715 64.292 50.783 1.00 31.39 101 GLU A CA 1
ATOM 729 C C . GLU A 1 101 ? 29.919 65.414 51.799 1.00 31.23 101 GLU A C 1
ATOM 730 O O . GLU A 1 101 ? 30.577 65.228 52.819 1.00 29.71 101 GLU A O 1
ATOM 736 N N . GLU A 1 102 ? 29.325 66.568 51.504 1.00 32.06 102 GLU A N 1
ATOM 737 C CA . GLU A 1 102 ? 29.403 67.732 52.365 1.00 32.18 102 GLU A CA 1
ATOM 738 C C . GLU A 1 102 ? 28.755 67.414 53.700 1.00 32.92 102 GLU A C 1
ATOM 739 O O . GLU A 1 102 ? 29.288 67.753 54.748 1.00 35.14 102 GLU A O 1
ATOM 753 N N . GLY A 1 104 ? 28.520 64.591 54.815 1.00 29.60 104 GLY A N 1
ATOM 754 C CA . GLY A 1 104 ? 29.327 63.534 55.379 1.00 31.40 104 GLY A CA 1
ATOM 755 C C . GLY A 1 104 ? 30.323 64.125 56.366 1.00 33.76 104 GLY A C 1
ATOM 756 O O . GLY A 1 104 ? 30.820 63.427 57.257 1.00 35.68 104 GLY A O 1
ATOM 757 N N . ARG A 1 105 ? 30.611 65.416 56.205 1.00 33.97 105 ARG A N 1
ATOM 758 C CA . ARG A 1 105 ? 31.539 66.142 57.074 1.00 35.25 105 ARG A CA 1
ATOM 759 C C . ARG A 1 105 ? 30.927 66.462 58.440 1.00 34.28 105 ARG A C 1
ATOM 760 O O . ARG A 1 105 ? 31.610 66.433 59.464 1.00 34.25 105 ARG A O 1
ATOM 768 N N . LEU A 1 106 ? 29.637 66.779 58.442 1.00 33.40 106 LEU A N 1
ATOM 769 C CA . LEU A 1 106 ? 28.915 67.119 59.666 1.00 32.06 106 LEU A CA 1
ATOM 770 C C . LEU A 1 106 ? 28.985 66.027 60.729 1.00 30.79 106 LEU A C 1
ATOM 771 O O . LEU A 1 106 ? 29.356 64.892 60.450 1.00 31.86 106 LEU A O 1
ATOM 776 N N . PRO A 1 107 ? 28.645 66.370 61.979 1.00 30.65 107 PRO A N 1
ATOM 777 C CA . PRO A 1 107 ? 28.665 65.409 63.088 1.00 29.47 107 PRO A CA 1
ATOM 778 C C . PRO A 1 107 ? 27.662 64.279 62.873 1.00 29.34 107 PRO A C 1
ATOM 779 O O . PRO A 1 107 ? 26.633 64.470 62.232 1.00 30.16 107 PRO A O 1
ATOM 783 N N . TYR A 1 108 ? 27.964 63.112 63.429 1.00 29.74 108 TYR A N 1
ATOM 784 C CA . TYR A 1 108 ? 27.101 61.936 63.305 1.00 28.57 108 TYR A CA 1
ATOM 785 C C . TYR A 1 108 ? 25.613 62.252 63.411 1.00 29.02 108 TYR A C 1
ATOM 786 O O . TYR A 1 108 ? 24.863 62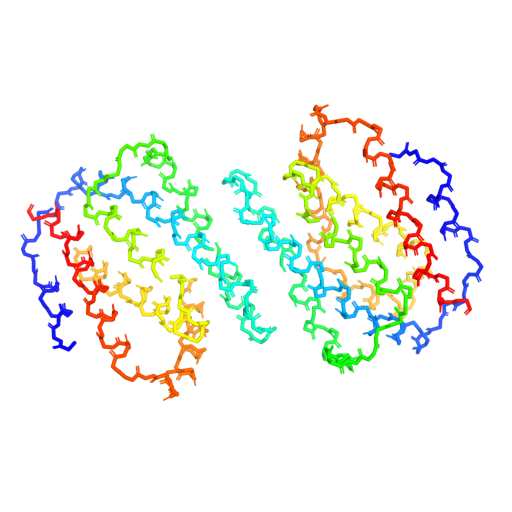.025 62.462 1.00 28.20 108 TYR A O 1
ATOM 795 N N . ALA A 1 109 ? 25.196 62.777 64.565 1.00 30.01 109 ALA A N 1
ATOM 796 C CA . ALA A 1 109 ? 23.793 63.113 64.819 1.00 30.12 109 ALA A CA 1
ATOM 797 C C . ALA A 1 109 ? 23.115 63.864 63.674 1.00 30.72 109 ALA A C 1
ATOM 798 O O . ALA A 1 109 ? 21.958 63.587 63.342 1.00 30.73 109 ALA A O 1
ATOM 800 N N . TYR A 1 110 ? 23.822 64.822 63.081 1.00 30.20 110 TYR A N 1
ATOM 801 C CA . TYR A 1 110 ? 23.271 65.591 61.966 1.00 29.82 110 TYR A CA 1
ATOM 802 C C . TYR A 1 110 ? 23.044 64.673 60.773 1.00 28.75 110 TYR A C 1
ATOM 803 O O . TYR A 1 110 ? 21.967 64.646 60.183 1.00 28.82 110 TYR A O 1
ATOM 812 N N . ARG A 1 111 ? 24.073 63.918 60.427 1.00 27.16 111 ARG A N 1
ATOM 813 C CA . ARG A 1 111 ? 24.012 63.013 59.303 1.00 25.55 111 ARG A CA 1
ATOM 814 C C . ARG A 1 111 ? 22.868 62.021 59.335 1.00 24.72 111 ARG A C 1
ATOM 815 O O . ARG A 1 111 ? 22.226 61.781 58.321 1.00 26.17 111 ARG A O 1
ATOM 823 N N . VAL A 1 112 ? 22.600 61.448 60.500 1.00 24.75 112 VAL A N 1
ATOM 824 C CA . VAL A 1 112 ? 21.533 60.465 60.625 1.00 24.66 112 VAL A CA 1
ATOM 825 C C . VAL A 1 112 ? 20.159 61.091 60.473 1.00 24.88 112 VAL A C 1
ATOM 826 O O . VAL A 1 112 ? 19.242 60.477 59.932 1.00 24.70 112 VAL A O 1
ATOM 830 N N . VAL A 1 113 ? 20.014 62.323 60.939 1.00 25.68 113 VAL A N 1
ATOM 831 C CA . VAL A 1 113 ? 18.738 63.013 60.819 1.00 25.40 113 VAL A CA 1
ATOM 832 C C . VAL A 1 113 ? 18.531 63.325 59.338 1.00 25.86 113 VAL A C 1
ATOM 833 O O . VAL A 1 113 ? 17.427 63.176 58.808 1.00 27.79 113 VAL A O 1
ATOM 837 N N . PHE A 1 114 ? 19.606 63.738 58.678 1.00 24.79 114 PHE A N 1
ATOM 838 C CA . PHE A 1 114 ? 19.573 64.075 57.264 1.00 25.05 114 PHE A CA 1
ATOM 839 C C . PHE A 1 114 ? 19.303 62.861 56.375 1.00 24.43 114 PHE A C 1
ATOM 840 O O . PHE A 1 114 ? 18.611 62.956 55.352 1.00 22.84 114 PHE A O 1
ATOM 848 N N . PHE A 1 115 ? 19.856 61.717 56.770 1.00 24.51 115 PHE A N 1
ATOM 849 C CA . PHE A 1 115 ? 19.675 60.479 56.009 1.00 22.31 115 PHE A CA 1
ATOM 850 C C . PHE A 1 115 ? 18.207 60.090 56.099 1.00 21.16 115 PHE A C 1
ATOM 851 O O . PHE A 1 115 ? 17.615 59.619 55.133 1.00 20.86 115 PHE A O 1
ATOM 859 N N . TYR A 1 116 ? 17.621 60.303 57.271 1.00 21.65 116 TYR A N 1
ATOM 860 C CA . TYR A 1 116 ? 16.224 59.988 57.476 1.00 22.40 116 TYR A CA 1
ATOM 861 C C . TYR A 1 116 ? 15.393 60.901 56.598 1.00 22.29 116 TYR A C 1
ATOM 862 O O . TYR A 1 116 ? 14.473 60.463 55.921 1.00 20.76 116 TYR A O 1
ATOM 871 N N . PHE A 1 117 ? 15.738 62.184 56.622 1.00 23.73 117 PHE A N 1
ATOM 872 C CA . PHE A 1 117 ? 15.032 63.197 55.850 1.00 25.21 117 PHE A CA 1
ATOM 873 C C . PHE A 1 117 ? 15.063 62.837 54.383 1.00 27.22 117 PHE A C 1
ATOM 874 O O . PHE A 1 117 ? 14.024 62.795 53.730 1.00 28.20 117 PHE A O 1
ATOM 882 N N . LEU A 1 118 ? 16.266 62.581 53.872 1.00 27.80 118 LEU A N 1
ATOM 883 C CA . LEU A 1 118 ? 16.457 62.213 52.477 1.00 27.56 118 LEU A CA 1
ATOM 884 C C . LEU A 1 118 ? 15.509 61.105 52.027 1.00 26.32 118 LEU A C 1
ATOM 885 O O . LEU A 1 118 ? 14.851 61.236 51.001 1.00 25.43 118 LEU A O 1
ATOM 890 N N . ASN A 1 119 ? 15.444 60.019 52.788 1.00 24.76 119 ASN A N 1
ATOM 891 C CA . ASN A 1 119 ? 14.561 58.917 52.429 1.00 26.28 119 ASN A CA 1
ATOM 892 C C . ASN A 1 119 ? 13.101 59.340 52.447 1.00 27.27 119 ASN A C 1
ATOM 893 O O . ASN A 1 119 ? 12.352 59.063 51.502 1.00 26.99 119 ASN A O 1
ATOM 898 N N . GLY A 1 120 ? 12.696 59.997 53.532 1.00 27.50 120 GLY A N 1
ATOM 899 C CA . GLY A 1 120 ? 11.324 60.442 53.642 1.00 27.51 120 GLY A CA 1
ATOM 900 C C . GLY A 1 120 ? 10.943 61.266 52.427 1.00 28.17 120 GLY A C 1
ATOM 901 O O . GLY A 1 120 ? 9.849 61.123 51.877 1.00 28.92 120 GLY A O 1
ATOM 902 N N . LEU A 1 121 ? 11.870 62.123 52.004 1.00 27.16 121 LEU A N 1
ATOM 903 C CA . LEU A 1 121 ? 11.677 62.990 50.858 1.00 25.29 121 LEU A CA 1
ATOM 904 C C . LEU A 1 121 ? 11.603 62.184 49.570 1.00 26.27 121 LEU A C 1
ATOM 905 O O . LEU A 1 121 ? 10.783 62.481 48.710 1.00 27.92 121 LEU A O 1
ATOM 910 N N . PHE A 1 122 ? 12.445 61.167 49.425 1.00 26.08 122 PHE A N 1
ATOM 911 C CA . PHE A 1 122 ? 12.404 60.350 48.216 1.00 27.67 122 PHE A CA 1
ATOM 912 C C . PHE A 1 122 ? 11.022 59.724 48.056 1.00 28.80 122 PHE A C 1
ATOM 913 O O . PHE A 1 122 ? 10.428 59.782 46.979 1.00 27.74 122 PHE A O 1
ATOM 921 N N . LEU A 1 123 ? 10.520 59.117 49.131 1.00 30.22 123 LEU A N 1
ATOM 922 C CA . LEU A 1 123 ? 9.215 58.462 49.102 1.00 31.21 123 LEU A CA 1
ATOM 923 C C . LEU A 1 123 ? 8.112 59.453 48.779 1.00 32.03 123 LEU A C 1
ATOM 924 O O . LEU A 1 123 ? 7.227 59.164 47.973 1.00 28.37 123 LEU A O 1
ATOM 929 N N . GLU A 1 124 ? 8.183 60.626 49.409 1.00 34.54 124 GLU A N 1
ATOM 930 C CA . GLU A 1 124 ? 7.191 61.681 49.200 1.00 36.28 124 GLU A CA 1
ATOM 931 C C . GLU A 1 124 ? 7.093 62.148 47.755 1.00 35.95 124 GLU A C 1
ATOM 932 O O . GLU A 1 124 ? 5.994 62.218 47.203 1.00 36.67 124 GLU A O 1
ATOM 938 N N . ALA A 1 125 ? 8.239 62.467 47.155 1.00 34.61 125 ALA A N 1
ATOM 939 C CA . ALA A 1 125 ? 8.290 62.944 45.785 1.00 33.33 125 ALA A CA 1
ATOM 940 C C . ALA A 1 125 ? 7.837 61.872 44.789 1.00 34.67 125 ALA A C 1
ATOM 941 O O . ALA A 1 125 ? 7.154 62.174 43.796 1.00 34.96 125 ALA A O 1
ATOM 943 N N . TRP A 1 126 ? 8.208 60.626 45.061 1.00 33.34 126 TRP A N 1
ATOM 944 C CA . TRP A 1 126 ? 7.854 59.509 44.197 1.00 33.67 126 TRP A CA 1
ATOM 945 C C . TRP A 1 126 ? 6.354 59.222 44.221 1.00 35.03 126 TRP A C 1
ATOM 946 O O . TRP A 1 126 ? 5.728 59.061 43.178 1.00 35.81 126 TRP A O 1
ATOM 957 N N . ALA A 1 127 ? 5.782 59.148 45.414 1.00 36.19 127 ALA A N 1
ATOM 958 C CA . ALA A 1 127 ? 4.369 58.860 45.559 1.00 37.88 127 ALA A CA 1
ATOM 959 C C . ALA A 1 127 ? 3.487 59.895 44.853 1.00 40.00 127 ALA A C 1
ATOM 960 O O . ALA A 1 127 ? 2.419 59.564 44.322 1.00 40.81 127 ALA A O 1
ATOM 962 N N . HIS A 1 128 ? 3.934 61.144 44.841 1.00 40.36 128 HIS A N 1
ATOM 963 C CA . HIS A 1 128 ? 3.184 62.213 44.201 1.00 41.90 128 HIS A CA 1
ATOM 964 C C . HIS A 1 128 ? 3.244 62.159 42.670 1.00 43.11 128 HIS A C 1
ATOM 965 O O . HIS A 1 128 ? 2.213 62.060 42.000 1.00 44.49 128 HIS A O 1
ATOM 972 N N . HIS A 1 129 ? 4.449 62.216 42.117 1.00 42.05 129 HIS A N 1
ATOM 973 C CA . HIS A 1 129 ? 4.629 62.216 40.665 1.00 41.84 129 HIS A CA 1
ATOM 974 C C . HIS A 1 129 ? 4.493 60.889 39.915 1.00 41.23 129 HIS A C 1
ATOM 975 O O . HIS A 1 129 ? 4.045 60.867 38.772 1.00 40.85 129 HIS A O 1
ATOM 982 N N . VAL A 1 130 ? 4.880 59.786 40.541 1.00 41.90 130 VAL A N 1
ATOM 983 C CA . VAL A 1 130 ? 4.793 58.485 39.880 1.00 43.21 130 VAL A CA 1
ATOM 984 C C . VAL A 1 130 ? 3.418 57.829 40.027 1.00 45.36 130 VAL A C 1
ATOM 985 O O . VAL A 1 130 ? 2.986 57.499 41.132 1.00 47.17 130 VAL A O 1
ATOM 989 N N . PRO A 1 131 ? 2.713 57.625 38.908 1.00 46.31 131 PRO A N 1
ATOM 990 C CA . PRO A 1 131 ? 1.386 57.001 38.938 1.00 48.47 131 PRO A CA 1
ATOM 991 C C . PRO A 1 131 ? 1.405 55.592 39.511 1.00 51.29 131 PRO A C 1
ATOM 992 O O . PRO A 1 131 ? 2.390 54.877 39.375 1.00 51.58 131 PRO A O 1
ATOM 996 N N . GLU A 1 132 ? 0.303 55.198 40.140 1.00 55.33 132 GLU A N 1
ATOM 997 C CA . GLU A 1 132 ? 0.182 53.880 40.762 1.00 58.75 132 GLU A CA 1
ATOM 998 C C . GLU A 1 132 ? -0.386 52.817 39.818 1.00 60.81 132 GLU A C 1
ATOM 999 O O . GLU A 1 132 ? -0.035 51.638 39.906 1.00 62.03 132 GLU A O 1
ATOM 1005 N N . GLU A 1 133 ? -1.257 53.255 38.914 1.00 62.06 133 GLU A N 1
ATOM 1006 C CA . GLU A 1 133 ? -1.940 52.384 37.958 1.00 61.77 133 GLU A CA 1
ATOM 1007 C C . GLU A 1 133 ? -1.208 51.218 37.291 1.00 60.24 133 GLU A C 1
ATOM 1008 O O . GLU A 1 133 ? -1.095 50.139 37.873 1.00 60.84 133 GLU A O 1
ATOM 1014 N N . GLY A 1 134 ? -0.727 51.444 36.070 1.00 58.56 134 GLY A N 1
ATOM 1015 C CA . GLY A 1 134 ? -0.081 50.399 35.290 1.00 56.32 134 GLY A CA 1
ATOM 1016 C C . GLY A 1 134 ? 1.321 49.901 35.575 1.00 55.88 134 GLY A C 1
ATOM 1017 O O . GLY A 1 134 ? 1.608 49.449 36.683 1.00 56.86 134 GLY A O 1
ATOM 1018 N N . PRO A 1 135 ? 2.216 49.942 34.563 1.00 54.79 135 PRO A N 1
ATOM 1019 C CA . PRO A 1 135 ? 3.615 49.499 34.655 1.00 52.72 135 PRO A CA 1
ATOM 1020 C C . PRO A 1 135 ? 4.426 50.270 35.687 1.00 50.34 135 PRO A C 1
ATOM 1021 O O . PRO A 1 135 ? 5.508 49.853 36.089 1.00 49.42 135 PRO A O 1
ATOM 1025 N N . TRP A 1 136 ? 3.884 51.402 36.109 1.00 49.12 136 TRP A N 1
ATOM 1026 C CA . TRP A 1 136 ? 4.548 52.240 37.087 1.00 49.12 136 TRP A CA 1
ATOM 1027 C C . TRP A 1 136 ? 4.539 51.556 38.438 1.00 49.18 136 TRP A C 1
ATOM 1028 O O . TRP A 1 136 ? 5.482 51.689 39.219 1.00 48.70 136 TRP A O 1
ATOM 1039 N N . ALA A 1 137 ? 3.456 50.835 38.711 1.00 49.26 137 ALA A N 1
ATOM 1040 C CA . ALA A 1 137 ? 3.323 50.115 39.966 1.00 48.91 137 ALA A CA 1
ATOM 1041 C C . ALA A 1 137 ? 4.459 49.109 40.026 1.00 48.68 137 ALA A C 1
ATOM 1042 O O . ALA A 1 137 ? 5.158 49.015 41.032 1.00 48.14 137 ALA A O 1
ATOM 1044 N N . GLU A 1 138 ? 4.646 48.370 38.935 1.00 50.18 138 GLU A N 1
ATOM 1045 C CA . GLU A 1 138 ? 5.710 47.374 38.858 1.00 51.34 138 GLU A CA 1
ATOM 1046 C C . GLU A 1 138 ? 7.068 48.024 39.110 1.00 49.77 138 GLU A C 1
ATOM 1047 O O . GLU A 1 138 ? 7.877 47.532 39.897 1.00 48.29 138 GLU A O 1
ATOM 1053 N N . LEU A 1 139 ? 7.312 49.135 38.426 1.00 49.13 139 LEU A N 1
ATOM 1054 C CA . LEU A 1 139 ? 8.566 49.849 38.570 1.00 47.82 139 LEU A CA 1
ATOM 1055 C C . LEU A 1 139 ? 8.752 50.257 40.033 1.00 47.99 139 LEU A C 1
ATOM 1056 O O . LEU A 1 139 ? 9.698 49.838 40.690 1.00 47.74 139 LEU A O 1
ATOM 1061 N N . SER A 1 140 ? 7.838 51.071 40.544 1.00 49.24 140 SER A N 1
ATOM 1062 C CA . SER A 1 140 ? 7.923 51.522 41.928 1.00 51.16 140 SER A CA 1
ATOM 1063 C C . SER A 1 140 ? 8.138 50.353 42.885 1.00 51.22 140 SER A C 1
ATOM 1064 O O . SER A 1 140 ? 8.878 50.469 43.861 1.00 51.53 140 SER A O 1
ATOM 1067 N N . GLN A 1 141 ? 7.500 49.222 42.602 1.00 52.16 141 GLN A N 1
ATOM 1068 C CA . GLN A 1 141 ? 7.644 48.054 43.470 1.00 53.56 141 GLN A CA 1
ATOM 1069 C C . GLN A 1 141 ? 8.924 47.280 43.165 1.00 51.66 141 GLN A C 1
ATOM 1070 O O . GLN A 1 141 ? 8.994 46.074 43.367 1.00 50.92 141 GLN A O 1
ATOM 1076 N N . HIS A 1 142 ? 9.927 47.998 42.672 1.00 51.59 142 HIS A N 1
ATOM 1077 C CA . HIS A 1 142 ? 11.233 47.435 42.337 1.00 49.62 142 HIS A CA 1
ATOM 1078 C C . HIS A 1 142 ? 12.311 48.410 42.793 1.00 48.18 142 HIS A C 1
ATOM 1079 O O . HIS A 1 142 ? 13.387 48.015 43.247 1.00 48.11 142 HIS A O 1
ATOM 1086 N N . TRP A 1 143 ? 12.013 49.695 42.662 1.00 45.08 143 TRP A N 1
ATOM 1087 C CA . TRP A 1 143 ? 12.948 50.718 43.071 1.00 43.01 143 TRP A CA 1
ATOM 1088 C C . TRP A 1 143 ? 13.005 50.825 44.590 1.00 41.87 143 TRP A C 1
ATOM 1089 O O . TRP A 1 143 ? 14.050 51.177 45.147 1.00 43.38 143 TRP A O 1
ATOM 1100 N N . PHE A 1 144 ? 11.884 50.539 45.259 1.00 39.70 144 PHE A N 1
ATOM 1101 C CA . PHE A 1 144 ? 11.828 50.588 46.725 1.00 36.42 144 PHE A CA 1
ATOM 1102 C C . PHE A 1 144 ? 11.795 49.177 47.275 1.00 35.73 144 PHE A C 1
ATOM 1103 O O . PHE A 1 144 ? 10.989 48.366 46.845 1.00 37.02 144 PHE A O 1
ATOM 1111 N N . ALA A 1 145 ? 12.669 48.884 48.227 1.00 36.18 145 ALA A N 1
ATOM 1112 C CA . ALA A 1 145 ? 12.711 47.559 48.825 1.00 36.17 145 ALA A CA 1
ATOM 1113 C C . ALA A 1 145 ? 11.437 47.346 49.640 1.00 36.34 145 ALA A C 1
ATOM 1114 O O . ALA A 1 145 ? 10.867 48.300 50.152 1.00 38.18 145 ALA A O 1
ATOM 1116 N N . PRO A 1 146 ? 10.960 46.096 49.750 1.00 36.46 146 PRO A N 1
ATOM 1117 C CA . PRO A 1 146 ? 9.743 45.835 50.522 1.00 36.62 146 PRO A CA 1
ATOM 1118 C C . PRO A 1 146 ? 9.783 46.451 51.908 1.00 36.34 146 PRO A C 1
ATOM 1119 O O . PRO A 1 146 ? 8.786 47.025 52.352 1.00 34.87 146 PRO A O 1
ATOM 1123 N N . GLU A 1 147 ? 10.939 46.347 52.569 1.00 36.31 147 GLU A N 1
ATOM 1124 C CA . GLU A 1 147 ? 11.099 46.877 53.922 1.00 35.62 147 GLU A CA 1
ATOM 1125 C C . GLU A 1 147 ? 11.570 48.331 54.002 1.00 32.29 147 GLU A C 1
ATOM 1126 O O . GLU A 1 147 ? 12.008 48.786 55.058 1.00 30.69 147 GLU A O 1
ATOM 1132 N N . PHE A 1 148 ? 11.449 49.060 52.896 1.00 29.21 148 PHE A N 1
ATOM 1133 C CA . PHE A 1 148 ? 11.861 50.458 52.846 1.00 28.27 148 PHE A CA 1
ATOM 1134 C C . PHE A 1 148 ? 11.200 51.262 53.953 1.00 27.45 148 PHE A C 1
ATOM 1135 O O . PHE A 1 148 ? 11.872 51.861 54.787 1.00 27.93 148 PHE A O 1
ATOM 1143 N N . GLN A 1 149 ? 9.875 51.284 53.946 1.00 28.10 149 GLN A N 1
ATOM 1144 C CA . GLN A 1 149 ? 9.122 52.019 54.951 1.00 27.82 149 GLN A CA 1
ATOM 1145 C C . GLN A 1 149 ? 9.233 51.432 56.352 1.00 27.57 149 GLN A C 1
ATOM 1146 O O . GLN A 1 149 ? 8.998 52.132 57.337 1.00 28.41 149 GLN A O 1
ATOM 1152 N N . ALA A 1 150 ? 9.573 50.149 56.442 1.00 26.49 150 ALA A N 1
ATOM 1153 C CA . ALA A 1 150 ? 9.748 49.501 57.740 1.00 24.35 150 ALA A CA 1
ATOM 1154 C C . ALA A 1 150 ? 11.035 50.048 58.314 1.00 22.75 150 ALA A C 1
ATOM 1155 O O . ALA A 1 150 ? 11.079 50.433 59.474 1.00 24.70 150 ALA A O 1
ATOM 1157 N N . VAL A 1 151 ? 12.080 50.078 57.490 1.00 20.55 151 VAL A N 1
ATOM 1158 C CA . VAL A 1 151 ? 13.374 50.601 57.911 1.00 19.26 151 VAL A CA 1
ATOM 1159 C C . VAL A 1 151 ? 13.249 52.091 58.186 1.00 19.20 151 VAL A C 1
ATOM 1160 O O . VAL A 1 151 ? 13.761 52.591 59.183 1.00 19.73 151 VAL A O 1
ATOM 1164 N N . LEU A 1 152 ? 12.555 52.799 57.304 1.00 18.88 152 LEU A N 1
ATOM 1165 C CA . LEU A 1 152 ? 12.354 54.229 57.468 1.00 20.17 152 LEU A CA 1
ATOM 1166 C C . LEU A 1 152 ? 11.810 54.545 58.853 1.00 23.23 152 LEU A C 1
ATOM 1167 O O . LEU A 1 152 ? 12.263 55.485 59.501 1.00 25.33 152 LEU A O 1
ATOM 1172 N N . TYR A 1 153 ? 10.830 53.769 59.303 1.00 23.75 153 TYR A N 1
ATOM 1173 C CA . TYR A 1 153 ? 10.242 53.978 60.616 1.00 25.66 153 TYR A CA 1
ATOM 1174 C C . TYR A 1 153 ? 11.295 53.875 61.717 1.00 26.57 153 TYR A C 1
ATOM 1175 O O . TYR A 1 153 ? 11.304 54.667 62.651 1.00 26.19 153 TYR A O 1
ATOM 1184 N N . ASP A 1 154 ? 12.172 52.884 61.603 1.00 28.64 154 ASP A N 1
ATOM 1185 C CA . ASP A 1 154 ? 13.251 52.695 62.564 1.00 28.79 154 ASP A CA 1
ATOM 1186 C C . ASP A 1 154 ? 14.229 53.860 62.479 1.00 29.17 154 ASP A C 1
ATOM 1187 O O . ASP A 1 154 ? 14.857 54.215 63.465 1.00 30.05 154 ASP A O 1
ATOM 1192 N N . LEU A 1 155 ? 14.352 54.461 61.304 1.00 29.71 155 LEU A N 1
ATOM 1193 C CA . LEU A 1 155 ? 15.238 55.606 61.127 1.00 32.10 155 LEU A CA 1
ATOM 1194 C C . LEU A 1 155 ? 14.618 56.856 61.759 1.00 33.88 155 LEU A C 1
ATOM 1195 O O . LEU A 1 155 ? 15.308 57.662 62.379 1.00 34.49 155 LEU A O 1
ATOM 1200 N N . GLU A 1 156 ? 13.308 57.010 61.595 1.00 36.44 156 GLU A N 1
ATOM 1201 C CA . GLU A 1 156 ? 12.582 58.146 62.145 1.00 36.79 156 GLU A CA 1
ATOM 1202 C C . GLU A 1 156 ? 12.751 58.135 63.648 1.00 35.40 156 GLU A C 1
ATOM 1203 O O . GLU A 1 156 ? 13.039 59.161 64.252 1.00 35.91 156 GLU A O 1
ATOM 1209 N N . VAL A 1 157 ? 12.584 56.960 64.243 1.00 35.08 157 VAL A N 1
ATOM 1210 C CA . VAL A 1 157 ? 12.728 56.794 65.687 1.00 36.36 157 VAL A CA 1
ATOM 1211 C C . VAL A 1 157 ? 14.124 57.208 66.147 1.00 36.28 157 VAL A C 1
ATOM 1212 O O . VAL A 1 157 ? 14.284 57.727 67.247 1.00 35.91 157 VAL A O 1
ATOM 1216 N N . LEU A 1 158 ? 15.128 56.960 65.310 1.00 36.28 158 LEU A N 1
ATOM 1217 C CA . LEU A 1 158 ? 16.499 57.326 65.639 1.00 36.83 158 LEU A CA 1
ATOM 1218 C C . LEU A 1 158 ? 16.694 58.822 65.501 1.00 37.75 158 LEU A C 1
ATOM 1219 O O . LEU A 1 158 ? 17.167 59.478 66.422 1.00 37.78 158 LEU A O 1
ATOM 1224 N N . ALA A 1 159 ? 16.326 59.355 64.342 1.00 39.79 159 ALA A N 1
ATOM 1225 C CA . ALA A 1 159 ? 16.486 60.776 64.074 1.00 41.86 159 ALA A CA 1
ATOM 1226 C C . ALA A 1 159 ? 15.678 61.618 65.048 1.00 44.53 159 ALA A C 1
ATOM 1227 O O . ALA A 1 159 ? 16.080 62.729 65.405 1.00 42.79 159 ALA A O 1
ATOM 1229 N N . ARG A 1 160 ? 14.544 61.078 65.481 1.00 47.59 160 ARG A N 1
ATOM 1230 C CA . ARG A 1 160 ? 13.652 61.781 66.398 1.00 50.38 160 ARG A CA 1
ATOM 1231 C C . ARG A 1 160 ? 14.335 62.034 67.739 1.00 50.25 160 ARG A C 1
ATOM 1232 O O . ARG A 1 160 ? 14.086 63.047 68.398 1.00 49.27 160 ARG A O 1
ATOM 1240 N N . GLY A 1 161 ? 15.200 61.105 68.132 1.00 50.36 161 GLY A N 1
ATOM 1241 C CA . GLY A 1 161 ? 15.933 61.243 69.378 1.00 50.69 161 GLY A CA 1
ATOM 1242 C C . GLY A 1 161 ? 17.158 62.110 69.163 1.00 51.86 161 GLY A C 1
ATOM 1243 O O . GLY A 1 161 ? 17.428 63.025 69.934 1.00 51.55 161 GLY A O 1
ATOM 1244 N N . LEU A 1 162 ? 17.901 61.823 68.100 1.00 53.40 162 LEU A N 1
ATOM 1245 C CA . LEU A 1 162 ? 19.100 62.583 67.764 1.00 55.42 162 LEU A CA 1
ATOM 1246 C C . LEU A 1 162 ? 18.775 64.049 67.500 1.00 58.03 162 LEU A C 1
ATOM 1247 O O . LEU A 1 162 ? 19.609 64.927 67.729 1.00 58.67 162 LEU A O 1
ATOM 1252 N N . TRP A 1 163 ? 17.563 64.306 67.012 1.00 61.37 163 TRP A N 1
ATOM 1253 C CA . TRP A 1 163 ? 17.088 65.663 66.717 1.00 64.44 163 TRP A CA 1
ATOM 1254 C C . TRP A 1 163 ? 17.330 66.552 67.940 1.00 66.12 163 TRP A C 1
ATOM 1255 O O . TRP A 1 163 ? 17.997 67.588 67.860 1.00 64.63 163 TRP A O 1
ATOM 1266 N N . GLU A 1 164 ? 16.768 66.117 69.067 1.00 67.64 164 GLU A N 1
ATOM 1267 C CA . GLU A 1 164 ? 16.863 66.808 70.350 1.00 68.05 164 GLU A CA 1
ATOM 1268 C C . GLU A 1 164 ? 17.703 68.079 70.374 1.00 66.40 164 GLU A C 1
ATOM 1269 O O . GLU A 1 164 ? 17.183 69.183 70.201 1.00 65.83 164 GLU A O 1
ATOM 1275 N N . ASP A 1 165 ? 19.005 67.912 70.585 1.00 64.88 165 ASP A N 1
ATOM 1276 C CA . ASP A 1 165 ? 19.904 69.049 70.690 1.00 64.06 165 ASP A CA 1
ATOM 1277 C C . ASP A 1 165 ? 20.940 69.273 69.590 1.00 61.48 165 ASP A C 1
ATOM 1278 O O . ASP A 1 165 ? 22.107 68.903 69.723 1.00 60.87 165 ASP A O 1
ATOM 1283 N N . LEU A 1 166 ? 20.494 69.902 68.511 1.00 58.43 166 LEU A N 1
ATOM 1284 C CA . LEU A 1 166 ? 21.355 70.242 67.393 1.00 55.34 166 LEU A CA 1
ATOM 1285 C C . LEU A 1 166 ? 20.779 71.509 66.778 1.00 54.07 166 LEU A C 1
ATOM 1286 O O . LEU A 1 166 ? 19.573 71.608 66.559 1.00 53.36 166 LEU A O 1
ATOM 1291 N N . ASP A 1 167 ? 21.650 72.484 66.536 1.00 52.99 167 ASP A N 1
ATOM 1292 C CA . ASP A 1 167 ? 21.247 73.776 65.984 1.00 50.42 167 ASP A CA 1
ATOM 1293 C C . ASP A 1 167 ? 20.202 73.664 64.874 1.00 49.86 167 ASP A C 1
ATOM 1294 O O . ASP A 1 167 ? 20.497 73.236 63.754 1.00 48.18 167 ASP A O 1
ATOM 1299 N N . PRO A 1 168 ? 18.954 74.056 65.186 1.00 49.86 168 PRO A N 1
ATOM 1300 C CA . PRO A 1 168 ? 17.819 74.020 64.259 1.00 49.25 168 PRO A CA 1
ATOM 1301 C C . PRO A 1 168 ? 18.000 74.917 63.048 1.00 49.31 168 PRO A C 1
ATOM 1302 O O . PRO A 1 168 ? 17.330 74.744 62.029 1.00 49.55 168 PRO A O 1
ATOM 1306 N N . GLU A 1 169 ? 18.903 75.883 63.150 1.00 49.88 169 GLU A N 1
ATOM 1307 C CA . GLU A 1 169 ? 19.134 76.772 62.027 1.00 50.57 169 GLU A CA 1
ATOM 1308 C C . GLU A 1 169 ? 20.048 76.070 61.036 1.00 48.25 169 GLU A C 1
ATOM 1309 O O . GLU A 1 169 ? 19.950 76.285 59.834 1.00 47.46 169 GLU A O 1
ATOM 1315 N N . VAL A 1 170 ? 20.939 75.227 61.551 1.00 46.55 170 VAL A N 1
ATOM 1316 C CA . VAL A 1 170 ? 21.848 74.463 60.700 1.00 45.65 170 VAL A CA 1
ATOM 1317 C C . VAL A 1 170 ? 21.061 73.384 59.963 1.00 45.67 170 VAL A C 1
ATOM 1318 O O . VAL A 1 170 ? 21.351 73.064 58.809 1.00 46.81 170 VAL A O 1
ATOM 1322 N N . VAL A 1 171 ? 20.059 72.829 60.637 1.00 44.46 171 VAL A N 1
ATOM 1323 C CA . VAL A 1 171 ? 19.226 71.802 60.038 1.00 43.96 171 VAL A CA 1
ATOM 1324 C C . VAL A 1 171 ? 18.463 72.424 58.876 1.00 44.65 171 VAL A C 1
ATOM 1325 O O . VAL A 1 171 ? 18.263 71.790 57.845 1.00 45.84 171 VAL A O 1
ATOM 1329 N N . ARG A 1 172 ? 18.056 73.676 59.042 1.00 45.49 172 ARG A N 1
ATOM 1330 C CA . ARG A 1 172 ? 17.309 74.370 58.003 1.00 46.81 172 ARG A CA 1
ATOM 1331 C C . ARG A 1 172 ? 18.102 74.601 56.723 1.00 45.92 172 ARG A C 1
ATOM 1332 O O . ARG A 1 172 ? 17.659 74.234 55.637 1.00 46.05 172 ARG A O 1
ATOM 1340 N N . THR A 1 173 ? 19.272 75.216 56.846 1.00 44.88 173 THR A N 1
ATOM 1341 C CA . THR A 1 173 ? 20.084 75.506 55.670 1.00 43.93 173 THR A CA 1
ATOM 1342 C C . THR A 1 173 ? 20.303 74.259 54.829 1.00 42.42 173 THR A C 1
ATOM 1343 O O . THR A 1 173 ? 20.271 74.320 53.602 1.00 42.79 173 THR A O 1
ATOM 1347 N N . TYR A 1 174 ? 20.520 73.130 55.497 1.00 40.65 174 TYR A N 1
ATOM 1348 C CA . TYR A 1 174 ? 20.768 71.867 54.813 1.00 38.97 174 TYR A CA 1
ATOM 1349 C C . TYR A 1 174 ? 19.496 71.213 54.304 1.00 38.89 174 TYR A C 1
ATOM 1350 O O . TYR A 1 174 ? 19.486 70.631 53.220 1.00 38.15 174 TYR A O 1
ATOM 1359 N N . LEU A 1 175 ? 18.423 71.307 55.080 1.00 38.02 175 LEU A N 1
ATOM 1360 C CA . LEU A 1 175 ? 17.160 70.724 54.661 1.00 37.37 175 LEU A CA 1
ATOM 1361 C C . LEU A 1 175 ? 16.695 71.467 53.429 1.00 37.45 175 LEU A C 1
ATOM 1362 O O . LEU A 1 175 ? 16.222 70.868 52.478 1.00 37.53 175 LEU A O 1
ATOM 1367 N N . ARG A 1 176 ? 16.849 72.783 53.446 1.00 39.63 176 ARG A N 1
ATOM 1368 C CA . ARG A 1 176 ? 16.439 73.608 52.318 1.00 41.46 176 ARG A CA 1
ATOM 1369 C C . ARG A 1 176 ? 17.246 73.268 51.061 1.00 39.64 176 ARG A C 1
ATOM 1370 O O . ARG A 1 176 ? 16.705 73.218 49.953 1.00 39.93 176 ARG A O 1
ATOM 1378 N N . ARG A 1 177 ? 18.542 73.037 51.225 1.00 38.07 177 ARG A N 1
ATOM 1379 C CA . ARG A 1 177 ? 19.383 72.689 50.087 1.00 35.82 177 ARG A CA 1
ATOM 1380 C C . ARG A 1 177 ? 19.070 71.298 49.553 1.00 34.18 177 ARG A C 1
ATOM 1381 O O . ARG A 1 177 ? 19.189 71.054 48.353 1.00 34.91 177 ARG A O 1
ATOM 1389 N N . ILE A 1 178 ? 18.679 70.385 50.437 1.00 30.57 178 ILE A N 1
ATOM 1390 C CA . ILE A 1 178 ? 18.329 69.039 50.008 1.00 28.82 178 ILE A CA 1
ATOM 1391 C C . ILE A 1 178 ? 17.065 69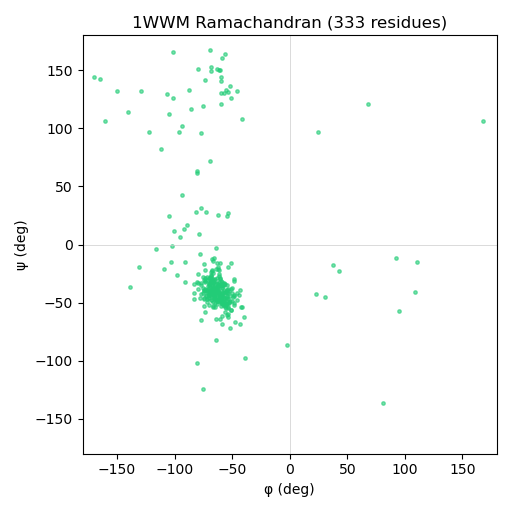.114 49.164 1.00 28.94 178 ILE A C 1
ATOM 1392 O O . ILE A 1 178 ? 16.970 68.448 48.152 1.00 28.91 178 ILE A O 1
ATOM 1397 N N . LEU A 1 179 ? 16.092 69.918 49.589 1.00 30.76 179 LEU A N 1
ATOM 1398 C CA . LEU A 1 179 ? 14.848 70.082 48.843 1.00 30.74 179 LEU A CA 1
ATOM 1399 C C . LEU A 1 179 ? 15.164 70.698 47.492 1.00 31.71 179 LEU A C 1
ATOM 1400 O O . LEU A 1 179 ? 14.575 70.326 46.482 1.00 33.14 179 LEU A O 1
ATOM 1405 N N . GLU A 1 180 ? 16.095 71.645 47.476 1.00 31.41 180 GLU A N 1
ATOM 1406 C CA . GLU A 1 180 ? 16.474 72.300 46.236 1.00 33.03 180 GLU A CA 1
ATOM 1407 C C . GLU A 1 180 ? 17.114 71.310 45.264 1.00 32.20 180 GLU A C 1
ATOM 1408 O O . GLU A 1 180 ? 16.772 71.299 44.085 1.00 31.77 180 GLU A O 1
ATOM 1414 N N . ALA A 1 181 ? 18.054 70.499 45.762 1.00 32.52 181 ALA A N 1
ATOM 1415 C CA . ALA A 1 181 ? 18.739 69.486 44.950 1.00 30.61 181 ALA A CA 1
ATOM 1416 C C . ALA A 1 181 ? 17.716 68.506 44.389 1.00 30.79 181 ALA A C 1
ATOM 1417 O O . ALA A 1 181 ? 17.875 68.031 43.270 1.00 31.69 181 ALA A O 1
ATOM 1419 N N . GLU A 1 182 ? 16.671 68.215 45.167 1.00 31.25 182 GLU A N 1
ATOM 1420 C CA . GLU A 1 182 ? 15.584 67.326 44.740 1.00 32.13 182 GLU A CA 1
ATOM 1421 C C . GLU A 1 182 ? 14.763 67.974 43.629 1.00 32.99 182 GLU A C 1
ATOM 1422 O O . GLU A 1 182 ? 14.418 67.328 42.634 1.00 33.71 182 GLU A O 1
ATOM 1428 N N . LYS A 1 183 ? 14.451 69.251 43.810 1.00 33.17 183 LYS A N 1
ATOM 1429 C CA . LYS A 1 183 ? 13.680 70.001 42.832 1.00 33.08 183 LYS A CA 1
ATOM 1430 C C . LYS A 1 183 ? 14.406 70.003 41.489 1.00 31.56 183 LYS A C 1
ATOM 1431 O O . LYS A 1 183 ? 13.791 69.917 40.426 1.00 31.37 183 LYS A O 1
ATOM 1437 N N . ALA A 1 184 ? 15.727 70.096 41.552 1.00 31.04 184 ALA A N 1
ATOM 1438 C CA . ALA A 1 184 ? 16.562 70.122 40.358 1.00 30.41 184 ALA A CA 1
ATOM 1439 C C . ALA A 1 184 ? 16.585 68.778 39.623 1.00 30.12 184 ALA A C 1
ATOM 1440 O O . ALA A 1 184 ? 16.486 68.727 38.406 1.00 29.36 184 ALA A O 1
ATOM 1442 N N . THR A 1 185 ? 16.715 67.690 40.372 1.00 29.92 185 THR A N 1
ATOM 1443 C CA . THR A 1 185 ? 16.752 66.366 39.770 1.00 28.29 185 THR A CA 1
ATOM 1444 C C . THR A 1 185 ? 15.402 65.961 39.186 1.00 27.03 185 THR A C 1
ATOM 1445 O O . THR A 1 185 ? 15.336 65.214 38.211 1.00 23.02 185 THR A O 1
ATOM 1449 N N . TRP A 1 186 ? 14.325 66.446 39.787 1.00 27.05 186 TRP A N 1
ATOM 1450 C CA . TRP A 1 186 ? 13.012 66.109 39.268 1.00 28.93 186 TRP A CA 1
ATOM 1451 C C . TRP A 1 186 ? 12.665 66.953 38.054 1.00 29.95 186 TRP A C 1
ATOM 1452 O O . TRP A 1 186 ? 11.989 66.487 37.142 1.00 28.55 186 TRP A O 1
ATOM 1463 N N . SER A 1 187 ? 13.143 68.192 38.037 1.00 31.66 187 SER A N 1
ATOM 1464 C CA . SER A 1 187 ? 12.852 69.076 36.919 1.00 35.21 187 SER A CA 1
ATOM 1465 C C . SER A 1 187 ? 13.460 68.534 35.618 1.00 34.70 187 SER A C 1
ATOM 1466 O O . SER A 1 187 ? 13.033 68.901 34.519 1.00 36.24 187 SER A O 1
ATOM 1469 N N . LEU A 1 188 ? 14.463 67.668 35.744 1.00 34.25 188 LEU A N 1
ATOM 1470 C CA . LEU A 1 188 ? 15.094 67.065 34.576 1.00 32.78 188 LEU A CA 1
ATOM 1471 C C . LEU A 1 188 ? 14.053 66.200 33.866 1.00 34.07 188 LEU A C 1
ATOM 1472 O O . LEU A 1 188 ? 14.323 65.616 32.825 1.00 35.23 188 LEU A O 1
ATOM 1477 N N . LEU A 1 189 ? 12.861 66.110 34.441 1.00 35.10 189 LEU A N 1
ATOM 1478 C CA . LEU A 1 189 ? 11.793 65.333 33.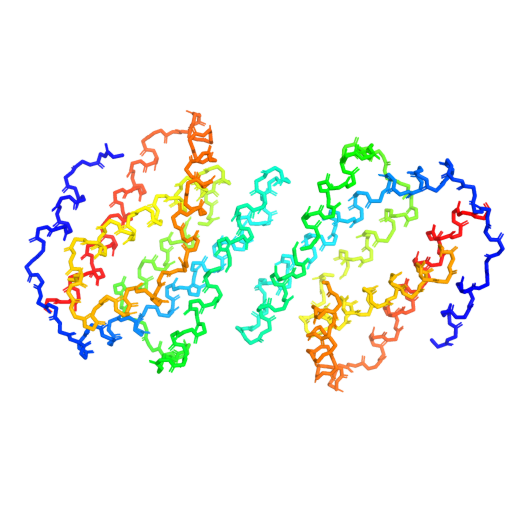841 1.00 37.39 189 LEU A CA 1
ATOM 1479 C C . LEU A 1 189 ? 10.821 66.248 33.114 1.00 40.71 189 LEU A C 1
ATOM 1480 O O . LEU A 1 189 ? 9.728 65.834 32.722 1.00 41.01 189 LEU A O 1
ATOM 1485 N N . LEU A 1 190 ? 11.234 67.501 32.943 1.00 44.48 190 LEU A N 1
ATOM 1486 C CA . LEU A 1 190 ? 10.442 68.493 32.223 1.00 46.69 190 LEU A CA 1
ATOM 1487 C C . LEU A 1 190 ? 10.968 68.520 30.783 1.00 48.66 190 LEU A C 1
ATOM 1488 O O . LEU A 1 190 ? 12.145 68.128 30.556 1.00 48.14 190 LEU A O 1
ATOM 1494 N N . PRO B 1 13 ? 50.754 27.014 57.932 1.00 72.62 13 PRO B N 1
ATOM 1495 C CA . PRO B 1 13 ? 51.512 25.818 57.494 1.00 72.77 13 PRO B CA 1
ATOM 1496 C C . PRO B 1 13 ? 51.823 24.883 58.660 1.00 73.12 13 PRO B C 1
ATOM 1497 O O . PRO B 1 13 ? 52.989 24.584 58.936 1.00 72.77 13 PRO B O 1
ATOM 1501 N N . GLY B 1 14 ? 50.774 24.425 59.341 1.00 73.83 14 GLY B N 1
ATOM 1502 C CA . GLY B 1 14 ? 50.949 23.527 60.474 1.00 72.39 14 GLY B CA 1
ATOM 1503 C C . GLY B 1 14 ? 50.600 24.170 61.807 1.00 71.57 14 GLY B C 1
ATOM 1504 O O . GLY B 1 14 ? 50.427 23.481 62.816 1.00 71.28 14 GLY B O 1
ATOM 1505 N N . LEU B 1 15 ? 50.502 25.497 61.809 1.00 70.25 15 LEU B N 1
ATOM 1506 C CA . LEU B 1 15 ? 50.167 26.254 63.008 1.00 68.78 15 LEU B CA 1
ATOM 1507 C C . LEU B 1 15 ? 48.756 25.928 63.485 1.00 68.23 15 LEU B C 1
ATOM 1508 O O . LEU B 1 15 ? 48.467 25.991 64.681 1.00 67.82 15 LEU B O 1
ATOM 1513 N N . LEU B 1 16 ? 47.880 25.581 62.544 1.00 67.17 16 LEU B N 1
ATOM 1514 C CA . LEU B 1 16 ? 46.501 25.233 62.872 1.00 66.11 16 LEU B CA 1
ATOM 1515 C C . LEU B 1 16 ? 46.528 23.988 63.750 1.00 66.01 16 LEU B C 1
ATOM 1516 O O . LEU B 1 16 ? 45.830 23.906 64.764 1.00 65.07 16 LEU B O 1
ATOM 1521 N N . GLU B 1 17 ? 47.349 23.023 63.345 1.00 65.77 17 GLU B N 1
ATOM 1522 C CA . GLU B 1 17 ? 47.488 21.762 64.056 1.00 65.49 17 GLU B CA 1
ATOM 1523 C C . GLU B 1 17 ? 47.735 21.981 65.542 1.00 65.03 17 GLU B C 1
ATOM 1524 O O . GLU B 1 17 ? 47.079 21.366 66.387 1.00 64.92 17 GLU B O 1
ATOM 1530 N N . GLU B 1 18 ? 48.682 22.860 65.857 1.00 64.47 18 GLU B N 1
ATOM 1531 C CA . GLU B 1 18 ? 49.012 23.162 67.246 1.00 63.69 18 GLU B CA 1
ATOM 1532 C C . GLU B 1 18 ? 47.794 23.639 68.029 1.00 62.85 18 GLU B C 1
ATOM 1533 O O . GLU B 1 18 ? 47.601 23.250 69.180 1.00 62.93 18 GLU B O 1
ATOM 1539 N N . ILE B 1 19 ? 46.974 24.479 67.402 1.00 61.34 19 ILE B N 1
ATOM 1540 C CA . ILE B 1 19 ? 45.765 24.999 68.035 1.00 60.52 19 ILE B CA 1
ATOM 1541 C C . ILE B 1 19 ? 44.823 23.859 68.389 1.00 61.03 19 ILE B C 1
ATOM 1542 O O . ILE B 1 19 ? 44.277 23.807 69.489 1.00 61.93 19 ILE B O 1
ATOM 1547 N N . LYS B 1 20 ? 44.643 22.956 67.434 1.00 61.64 20 LYS B N 1
ATOM 1548 C CA . LYS B 1 20 ? 43.761 21.805 67.567 1.00 62.01 20 LYS B CA 1
ATOM 1549 C C . LYS B 1 20 ? 43.934 21.001 68.847 1.00 62.71 20 LYS B C 1
ATOM 1550 O O . LYS B 1 20 ? 42.951 20.601 69.467 1.00 62.92 20 LYS B O 1
ATOM 1556 N N . ALA B 1 21 ? 45.182 20.760 69.235 1.00 63.63 21 ALA B N 1
ATOM 1557 C CA . ALA B 1 21 ? 45.483 19.988 70.439 1.00 65.27 21 ALA B CA 1
ATOM 1558 C C . ALA B 1 21 ? 45.009 20.665 71.721 1.00 66.31 21 ALA B C 1
ATOM 1559 O O . ALA B 1 21 ? 43.946 20.333 72.262 1.00 66.59 21 ALA B O 1
ATOM 1561 N N . LEU B 1 22 ? 45.824 21.600 72.205 1.00 66.54 22 LEU B N 1
ATOM 1562 C CA . LEU B 1 22 ? 45.546 22.351 73.426 1.00 66.48 22 LEU B CA 1
ATOM 1563 C C . LEU B 1 22 ? 44.605 21.655 74.423 1.00 67.24 22 LEU B C 1
ATOM 1564 O O . LEU B 1 22 ? 43.377 21.715 74.274 1.00 66.29 22 LEU B O 1
ATOM 1569 N N . PRO B 1 23 ? 45.175 20.972 75.444 1.00 67.68 23 PRO B N 1
ATOM 1570 C CA . PRO B 1 23 ? 44.390 20.271 76.474 1.00 68.71 23 PRO B CA 1
ATOM 1571 C C . PRO B 1 23 ? 43.707 21.335 77.326 1.00 69.46 23 PRO B C 1
ATOM 1572 O O . PRO B 1 23 ? 44.080 21.571 78.474 1.00 70.00 23 PRO B O 1
ATOM 1576 N N . LEU B 1 24 ? 42.705 21.974 76.735 1.00 70.10 24 LEU B N 1
ATOM 1577 C CA . LEU B 1 24 ? 41.976 23.060 77.363 1.00 71.73 24 LEU B CA 1
ATOM 1578 C C . LEU B 1 24 ? 41.009 22.674 78.467 1.00 73.49 24 LEU B C 1
ATOM 1579 O O . LEU B 1 24 ? 40.326 21.653 78.379 1.00 74.34 24 LEU B O 1
ATOM 1584 N N . ARG B 1 25 ? 40.964 23.513 79.505 1.00 74.61 25 ARG B N 1
ATOM 1585 C CA . ARG B 1 25 ? 40.063 23.336 80.640 1.00 75.96 25 ARG B CA 1
ATOM 1586 C C . ARG B 1 25 ? 38.703 23.803 80.127 1.00 76.80 25 ARG B C 1
ATOM 1587 O O . ARG B 1 25 ? 38.398 24.998 80.136 1.00 76.69 25 ARG B O 1
ATOM 1595 N N . LEU B 1 26 ? 37.892 22.853 79.679 1.00 77.73 26 LEU B N 1
ATOM 1596 C CA . LEU B 1 26 ? 36.585 23.154 79.107 1.00 79.00 26 LEU B CA 1
ATOM 1597 C C . LEU B 1 26 ? 35.482 23.496 80.107 1.00 78.67 26 LEU B C 1
ATOM 1598 O O . LEU B 1 26 ? 34.308 23.214 79.855 1.00 77.90 26 LEU B O 1
ATOM 1603 N N . ASP B 1 27 ? 35.845 24.105 81.232 1.00 78.16 27 ASP B N 1
ATOM 1604 C CA . ASP B 1 27 ? 34.849 24.468 82.237 1.00 77.70 27 ASP B CA 1
ATOM 1605 C C . ASP B 1 27 ? 33.812 25.426 81.644 1.00 76.93 27 ASP B C 1
ATOM 1606 O O . ASP B 1 27 ? 34.141 26.270 80.808 1.00 76.13 27 ASP B O 1
ATOM 1611 N N . GLU B 1 28 ? 32.563 25.286 82.079 1.00 76.19 28 GLU B N 1
ATOM 1612 C CA . GLU B 1 28 ? 31.479 26.144 81.610 1.00 76.14 28 GLU B CA 1
ATOM 1613 C C . GLU B 1 28 ? 31.709 27.591 82.023 1.00 75.05 28 GLU B C 1
ATOM 1614 O O . GLU B 1 28 ? 31.883 28.467 81.184 1.00 75.61 28 GLU B O 1
ATOM 1620 N N . GLU B 1 29 ? 31.708 27.834 83.326 1.00 74.22 29 GLU B N 1
ATOM 1621 C CA . GLU B 1 29 ? 31.900 29.175 83.860 1.00 72.85 29 GLU B CA 1
ATOM 1622 C C . GLU B 1 29 ? 33.137 29.854 83.289 1.00 70.67 29 GLU B C 1
ATOM 1623 O O . GLU B 1 29 ? 33.129 31.048 83.019 1.00 70.43 29 GLU B O 1
ATOM 1629 N N . ARG B 1 30 ? 34.199 29.084 83.100 1.00 68.85 30 ARG B N 1
ATOM 1630 C CA . ARG B 1 30 ? 35.433 29.627 82.546 1.00 67.40 30 ARG B CA 1
ATOM 1631 C C . ARG B 1 30 ? 35.251 30.016 81.082 1.00 64.12 30 ARG B C 1
ATOM 1632 O O . ARG B 1 30 ? 35.941 30.902 80.576 1.00 64.16 30 ARG B O 1
ATOM 1640 N N . PHE B 1 31 ? 34.323 29.343 80.408 1.00 59.80 31 PHE B N 1
ATOM 1641 C CA . PHE B 1 31 ? 34.043 29.599 78.999 1.00 55.42 31 PHE B CA 1
ATOM 1642 C C . PHE B 1 31 ? 33.096 30.778 78.833 1.00 53.42 31 PHE B C 1
ATOM 1643 O O . PHE B 1 31 ? 33.274 31.610 77.947 1.00 52.35 31 PHE B O 1
ATOM 1651 N N . ARG B 1 32 ? 32.083 30.843 79.688 1.00 52.14 32 ARG B N 1
ATOM 1652 C CA . ARG B 1 32 ? 31.122 31.930 79.632 1.00 50.25 32 ARG B CA 1
ATOM 1653 C C . ARG B 1 32 ? 31.866 33.251 79.840 1.00 47.02 32 ARG B C 1
ATOM 1654 O O . ARG B 1 32 ? 31.502 34.278 79.271 1.00 47.15 32 ARG B O 1
ATOM 1662 N N . PHE B 1 33 ? 32.909 33.213 80.662 1.00 43.11 33 PHE B N 1
ATOM 1663 C CA . PHE B 1 33 ? 33.722 34.387 80.943 1.00 40.07 33 PHE B CA 1
ATOM 1664 C C . PHE B 1 33 ? 34.582 34.704 79.718 1.00 41.23 33 PHE B C 1
ATOM 1665 O O . PHE B 1 33 ? 34.709 35.860 79.303 1.00 40.35 33 PHE B O 1
ATOM 1673 N N . TRP B 1 34 ? 35.169 33.651 79.152 1.00 40.54 34 TRP B N 1
ATOM 1674 C CA . TRP B 1 34 ? 36.023 33.748 77.977 1.00 38.67 34 TRP B CA 1
ATOM 1675 C C . TRP B 1 34 ? 35.250 34.343 76.799 1.00 39.51 34 TRP B C 1
ATOM 1676 O O . TRP B 1 34 ? 35.807 35.019 75.931 1.00 37.72 34 TRP B O 1
ATOM 1687 N N . LEU B 1 35 ? 33.953 34.073 76.779 1.00 42.28 35 LEU B N 1
ATOM 1688 C CA . LEU B 1 35 ? 33.076 34.556 75.725 1.00 43.35 35 LEU B CA 1
ATOM 1689 C C . LEU B 1 35 ? 32.753 36.021 75.972 1.00 42.64 35 LEU B C 1
ATOM 1690 O O . LEU B 1 35 ? 32.822 36.839 75.058 1.00 45.12 35 LEU B O 1
ATOM 1695 N N . GLN B 1 36 ? 32.413 36.345 77.213 1.00 40.90 36 GLN B N 1
ATOM 1696 C CA . GLN B 1 36 ? 32.046 37.704 77.585 1.00 41.00 36 GLN B CA 1
ATOM 1697 C C . GLN B 1 36 ? 33.072 38.777 77.231 1.00 40.16 36 GLN B C 1
ATOM 1698 O O . GLN B 1 36 ? 32.712 39.875 76.813 1.00 41.03 36 GLN B O 1
ATOM 1704 N N . GLN B 1 37 ? 34.349 38.469 77.387 1.00 39.71 37 GLN B N 1
ATOM 1705 C CA . GLN B 1 37 ? 35.360 39.459 77.081 1.00 39.08 37 GLN B CA 1
ATOM 1706 C C . GLN B 1 37 ? 35.873 39.331 75.647 1.00 36.64 37 GLN B C 1
ATOM 1707 O O . GLN B 1 37 ? 37.058 39.449 75.380 1.00 35.27 37 GLN B O 1
ATOM 1713 N N . ASP B 1 38 ? 34.942 39.107 74.726 1.00 35.56 38 ASP B N 1
ATOM 1714 C CA . ASP B 1 38 ? 35.257 38.966 73.312 1.00 33.32 38 ASP B CA 1
ATOM 1715 C C . ASP B 1 38 ? 34.581 40.115 72.553 1.00 31.56 38 ASP B C 1
ATOM 1716 O O . ASP B 1 38 ? 34.769 40.274 71.344 1.00 30.48 38 ASP B O 1
ATOM 1721 N N . TYR B 1 39 ? 33.813 40.921 73.284 1.00 29.04 39 TYR B N 1
ATOM 1722 C CA . TYR B 1 39 ? 33.097 42.061 72.718 1.00 26.58 39 TYR B CA 1
ATOM 1723 C C . TYR B 1 39 ? 34.032 43.042 72.003 1.00 26.64 39 TYR B C 1
ATOM 1724 O O . TYR B 1 39 ? 33.785 43.419 70.854 1.00 26.80 39 TYR B O 1
ATOM 1733 N N . PRO B 1 40 ? 35.110 43.484 72.676 1.00 25.12 40 PRO B N 1
ATOM 1734 C CA . PRO B 1 40 ? 36.052 44.419 72.054 1.00 23.81 40 PRO B CA 1
ATOM 1735 C C . PRO B 1 40 ? 36.527 43.903 70.697 1.00 23.99 40 PRO B C 1
ATOM 1736 O O . PRO B 1 40 ? 36.526 44.640 69.710 1.00 25.21 40 PRO B O 1
ATOM 1740 N N . PHE B 1 41 ? 36.938 42.636 70.659 1.00 22.21 41 PHE B N 1
ATOM 1741 C CA . PHE B 1 41 ? 37.401 42.004 69.435 1.00 19.43 41 PHE B CA 1
ATOM 1742 C C . PHE B 1 41 ? 36.297 42.039 68.379 1.00 17.63 41 PHE B C 1
ATOM 1743 O O . PHE B 1 41 ? 36.525 42.457 67.246 1.00 18.81 41 PHE B O 1
ATOM 1751 N N . VAL B 1 42 ? 35.098 41.602 68.746 1.00 14.42 42 VAL B N 1
ATOM 1752 C CA . VAL B 1 42 ? 33.991 41.590 67.809 1.00 14.55 42 VAL B CA 1
ATOM 1753 C C . VAL B 1 42 ? 33.662 43.007 67.351 1.00 16.59 42 VAL B C 1
ATOM 1754 O O . VAL B 1 42 ? 33.257 43.226 66.212 1.00 16.78 42 VAL B O 1
ATOM 1758 N N . GLU B 1 43 ? 33.830 43.975 68.248 1.00 19.29 43 GLU B N 1
ATOM 1759 C CA . GLU B 1 43 ? 33.589 45.376 67.914 1.00 17.62 43 GLU B CA 1
ATOM 1760 C C . GLU B 1 43 ? 34.660 45.805 66.917 1.00 16.24 43 GLU B C 1
ATOM 1761 O O . GLU B 1 43 ? 34.403 46.602 66.026 1.00 16.53 43 GLU B O 1
ATOM 1767 N N . ALA B 1 44 ? 35.866 45.265 67.073 1.00 14.54 44 ALA B N 1
ATOM 1768 C CA . ALA B 1 44 ? 36.966 45.579 66.172 1.00 16.09 44 ALA B CA 1
ATOM 1769 C C . ALA B 1 44 ? 36.689 44.985 64.800 1.00 17.67 44 ALA B C 1
ATOM 1770 O O . ALA B 1 44 ? 36.969 45.616 63.781 1.00 18.96 44 ALA B O 1
ATOM 1772 N N . LEU B 1 45 ? 36.144 43.768 64.774 1.00 17.25 45 LEU B N 1
ATOM 1773 C CA . LEU B 1 45 ? 35.792 43.113 63.525 1.00 18.92 45 LEU B CA 1
ATOM 1774 C C . LEU B 1 45 ? 34.711 43.901 62.790 1.00 19.81 45 LEU B C 1
ATOM 1775 O O . LEU B 1 45 ? 34.616 43.841 61.564 1.00 18.39 45 LEU B O 1
ATOM 1780 N N . TYR B 1 46 ? 33.882 44.608 63.560 1.00 20.53 46 TYR B N 1
ATOM 1781 C CA . TYR B 1 46 ? 32.816 45.424 63.003 1.00 19.64 46 TYR B CA 1
ATOM 1782 C C . TYR B 1 46 ? 33.433 46.582 62.217 1.00 18.86 46 TYR B C 1
ATOM 1783 O O . TYR B 1 46 ? 33.053 46.832 61.067 1.00 17.10 46 TYR B O 1
ATOM 1792 N N . ARG B 1 47 ? 34.375 47.289 62.842 1.00 17.15 47 ARG B N 1
ATOM 1793 C CA . ARG B 1 47 ? 35.033 48.405 62.185 1.00 18.11 47 ARG B CA 1
ATOM 1794 C C . ARG B 1 47 ? 35.779 47.881 60.971 1.00 16.52 47 ARG B C 1
ATOM 1795 O O . ARG B 1 47 ? 35.744 48.480 59.901 1.00 14.30 47 ARG B O 1
ATOM 1803 N N . TYR B 1 48 ? 36.438 46.741 61.145 1.00 16.48 48 TYR B N 1
ATOM 1804 C CA . TYR B 1 48 ? 37.177 46.103 60.069 1.00 16.12 48 TYR B CA 1
ATOM 1805 C C . TYR B 1 48 ? 36.271 45.803 58.893 1.00 15.83 48 TYR B C 1
ATOM 1806 O O . TYR B 1 48 ? 36.700 45.893 57.745 1.00 17.15 48 TYR B O 1
ATOM 1815 N N . GLN B 1 49 ? 35.025 45.440 59.181 1.00 15.12 49 GLN B N 1
ATOM 1816 C CA . GLN B 1 49 ? 34.049 45.122 58.143 1.00 16.42 49 GLN B CA 1
ATOM 1817 C C . GLN B 1 49 ? 33.487 46.351 57.464 1.00 16.69 49 GLN B C 1
ATOM 1818 O O . GLN B 1 49 ? 33.200 46.321 56.272 1.00 17.13 49 GLN B O 1
ATOM 1824 N N . VAL B 1 50 ? 33.326 47.435 58.212 1.00 19.18 50 VAL B N 1
ATOM 1825 C CA . VAL B 1 50 ? 32.852 48.677 57.612 1.00 19.03 50 VAL B CA 1
ATOM 1826 C C . VAL B 1 50 ? 33.940 49.178 56.657 1.00 18.13 50 VAL B C 1
ATOM 1827 O O . VAL B 1 50 ? 33.633 49.764 55.617 1.00 18.28 50 VAL B O 1
ATOM 1831 N N . GLY B 1 51 ? 35.206 48.930 57.002 1.00 15.57 51 GLY B N 1
ATOM 1832 C CA . GLY B 1 51 ? 36.302 49.347 56.141 1.00 17.81 51 GLY B CA 1
ATOM 1833 C C . GLY B 1 51 ? 36.340 48.555 54.837 1.00 20.86 51 GLY B C 1
ATOM 1834 O O . GLY B 1 51 ? 36.881 48.995 53.832 1.00 22.64 51 GLY B O 1
ATOM 1835 N N . LEU B 1 52 ? 35.769 47.365 54.846 1.00 21.29 52 LEU B N 1
ATOM 1836 C CA . LEU B 1 52 ? 35.732 46.558 53.649 1.00 22.59 52 LEU B CA 1
ATOM 1837 C C . LEU B 1 52 ? 34.679 47.138 52.701 1.00 23.33 52 LEU B C 1
ATOM 1838 O O . LEU B 1 52 ? 34.901 47.238 51.497 1.00 23.71 52 LEU B O 1
ATOM 1843 N N . LEU B 1 53 ? 33.539 47.536 53.264 1.00 24.04 53 LEU B N 1
ATOM 1844 C CA . LEU B 1 53 ? 32.435 48.092 52.491 1.00 23.62 53 LEU B CA 1
ATOM 1845 C C . LEU B 1 53 ? 32.782 49.433 51.893 1.00 23.36 53 LEU B C 1
ATOM 1846 O O . LEU B 1 53 ? 32.190 49.853 50.906 1.00 25.62 53 LEU B O 1
ATOM 1851 N N . LEU B 1 54 ? 33.750 50.106 52.490 1.00 25.07 54 LEU B N 1
ATOM 1852 C CA . LEU B 1 54 ? 34.148 51.416 52.023 1.00 25.92 54 LEU B CA 1
ATOM 1853 C C . LEU B 1 54 ? 35.026 51.336 50.786 1.00 27.11 54 LEU B C 1
ATOM 1854 O O . LEU B 1 54 ? 35.323 52.351 50.170 1.00 28.37 54 LEU B O 1
ATOM 1859 N N . GLU B 1 55 ? 35.446 50.131 50.415 1.00 29.13 55 GLU B N 1
ATOM 1860 C CA . GLU B 1 55 ? 36.276 49.9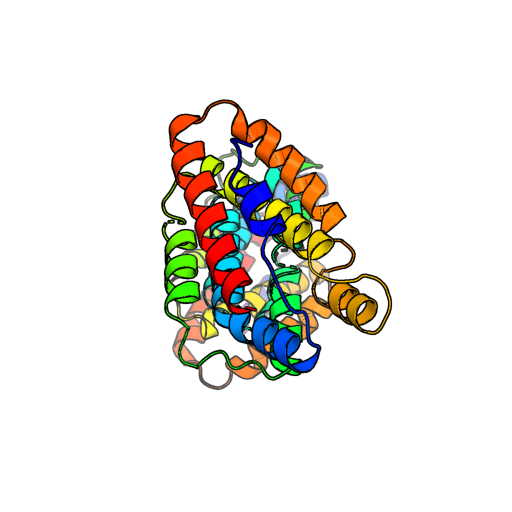56 49.217 1.00 30.01 55 GLU B CA 1
ATOM 1861 C C . GLU B 1 55 ? 35.769 48.848 48.286 1.00 28.70 55 GLU B C 1
ATOM 1862 O O . GLU B 1 55 ? 36.125 48.815 47.109 1.00 27.20 55 GLU B O 1
ATOM 1868 N N . ALA B 1 56 ? 34.941 47.957 48.829 1.00 27.79 56 ALA B N 1
ATOM 1869 C CA . ALA B 1 56 ? 34.355 46.834 48.100 1.00 25.76 56 ALA B CA 1
ATOM 1870 C C . ALA B 1 56 ? 33.542 47.224 46.867 1.00 25.77 56 ALA B C 1
ATOM 1871 O O . ALA B 1 56 ? 32.673 48.096 46.928 1.00 24.11 56 ALA B O 1
ATOM 1873 N N . PRO B 1 57 ? 33.814 46.566 45.730 1.00 26.54 57 PRO B N 1
ATOM 1874 C CA . PRO B 1 57 ? 33.120 46.809 44.459 1.00 26.42 57 PRO B CA 1
ATOM 1875 C C . PRO B 1 57 ? 31.680 46.338 44.597 1.00 27.84 57 PRO B C 1
ATOM 1876 O O . PRO B 1 57 ? 31.407 45.422 45.375 1.00 30.04 57 PRO B O 1
ATOM 1880 N N . GLN B 1 58 ? 30.769 46.938 43.836 1.00 27.28 58 GLN B N 1
ATOM 1881 C CA . GLN B 1 58 ? 29.359 46.569 43.906 1.00 24.85 58 GLN B CA 1
ATOM 1882 C C . GLN B 1 58 ? 29.140 45.065 43.837 1.00 24.56 58 GLN B C 1
ATOM 1883 O O . GLN B 1 58 ? 28.189 44.560 44.418 1.00 25.04 58 GLN B O 1
ATOM 1889 N N . ALA B 1 59 ? 30.021 44.338 43.160 1.00 25.13 59 ALA B N 1
ATOM 1890 C CA . ALA B 1 59 ? 29.843 42.894 43.060 1.00 26.79 59 ALA B CA 1
ATOM 1891 C C . ALA B 1 59 ? 30.159 42.097 44.320 1.00 28.06 59 ALA B C 1
ATOM 1892 O O . ALA B 1 59 ? 29.760 40.932 44.404 1.00 29.94 59 ALA B O 1
ATOM 1894 N N . HIS B 1 60 ? 30.877 42.691 45.280 1.00 27.22 60 HIS B N 1
ATOM 1895 C CA . HIS B 1 60 ? 31.241 41.988 46.517 1.00 25.97 60 HIS B CA 1
ATOM 1896 C C . HIS B 1 60 ? 30.389 42.409 47.718 1.00 24.47 60 HIS B C 1
ATOM 1897 O O . HIS B 1 60 ? 30.378 41.729 48.745 1.00 25.12 60 HIS B O 1
ATOM 1904 N N . ARG B 1 61 ? 29.688 43.529 47.581 1.00 23.28 61 ARG B N 1
ATOM 1905 C CA . ARG B 1 61 ? 28.863 44.078 48.649 1.00 22.28 61 ARG B CA 1
ATOM 1906 C C . ARG B 1 61 ? 27.814 43.185 49.309 1.00 22.27 61 ARG B C 1
ATOM 1907 O O . ARG B 1 61 ? 27.814 43.034 50.531 1.00 21.25 61 ARG B O 1
ATOM 1915 N N . ALA B 1 62 ? 26.926 42.592 48.519 1.00 23.02 62 ALA B N 1
ATOM 1916 C CA . ALA B 1 62 ? 25.876 41.737 49.075 1.00 24.05 62 ALA B CA 1
ATOM 1917 C C . ALA B 1 62 ? 26.326 40.784 50.189 1.00 25.07 62 ALA B C 1
ATOM 1918 O O . ALA B 1 62 ? 25.731 40.752 51.265 1.00 23.34 62 ALA B O 1
ATOM 1920 N N . PRO B 1 63 ? 27.367 39.975 49.937 1.00 26.46 63 PRO B N 1
ATOM 1921 C CA . PRO B 1 63 ? 27.870 39.033 50.945 1.00 28.28 63 PRO B CA 1
ATOM 1922 C C . PRO B 1 63 ? 28.534 39.729 52.135 1.00 29.43 63 PRO B C 1
ATOM 1923 O O . PRO B 1 63 ? 28.560 39.192 53.241 1.00 31.89 63 PRO B O 1
ATOM 1927 N N . LEU B 1 64 ? 29.080 40.916 51.901 1.00 29.93 64 LEU B N 1
ATOM 1928 C CA . LEU B 1 64 ? 29.757 41.666 52.949 1.00 29.58 64 LEU B CA 1
ATOM 1929 C C . LEU B 1 64 ? 28.773 42.285 53.921 1.00 29.43 64 LEU B C 1
ATOM 1930 O O . LEU B 1 64 ? 28.967 42.199 55.129 1.00 29.08 64 LEU B O 1
ATOM 1935 N N . VAL B 1 65 ? 27.724 42.913 53.390 1.00 30.78 65 VAL B N 1
ATOM 1936 C CA . VAL B 1 65 ? 26.714 43.550 54.224 1.00 32.41 65 VAL B CA 1
ATOM 1937 C C . VAL B 1 65 ? 25.961 42.491 55.010 1.00 34.64 65 VAL B C 1
ATOM 1938 O O . VAL B 1 65 ? 25.392 42.775 56.059 1.00 37.34 65 VAL B O 1
ATOM 1942 N N . GLN B 1 66 ? 25.956 41.270 54.489 1.00 35.78 66 GLN B N 1
ATOM 1943 C CA . GLN B 1 66 ? 25.301 40.153 55.150 1.00 35.61 66 GLN B CA 1
ATOM 1944 C C . GLN B 1 66 ? 26.106 39.734 56.377 1.00 34.50 66 GLN B C 1
ATOM 1945 O O . GLN B 1 66 ? 25.539 39.401 57.420 1.00 34.57 66 GLN B O 1
ATOM 1951 N N . ALA B 1 67 ? 27.430 39.746 56.236 1.00 32.99 67 ALA B N 1
ATOM 1952 C CA . ALA B 1 67 ? 28.321 39.369 57.325 1.00 32.10 67 ALA B CA 1
ATOM 1953 C C . ALA B 1 67 ? 28.297 40.451 58.385 1.00 30.09 67 ALA B C 1
ATOM 1954 O O . ALA B 1 67 ? 28.258 40.153 59.566 1.00 31.25 67 ALA B O 1
ATOM 1956 N N . LEU B 1 68 ? 28.307 41.704 57.953 1.00 29.02 68 LEU B N 1
ATOM 1957 C CA . LEU B 1 68 ? 28.274 42.831 58.874 1.00 30.03 68 LEU B CA 1
ATOM 1958 C C . LEU B 1 68 ? 27.067 42.673 59.786 1.00 31.24 68 LEU B C 1
ATOM 1959 O O . LEU B 1 68 ? 27.157 42.827 61.001 1.00 33.37 68 LEU B O 1
ATOM 1972 N N . ALA B 1 70 ? 25.503 40.030 60.589 1.00 29.33 70 ALA B N 1
ATOM 1973 C CA . ALA B 1 70 ? 25.734 38.936 61.521 1.00 26.47 70 ALA B CA 1
ATOM 1974 C C . ALA B 1 70 ? 26.522 39.439 62.724 1.00 25.71 70 ALA B C 1
ATOM 1975 O O . ALA B 1 70 ? 26.181 39.128 63.867 1.00 25.44 70 ALA B O 1
ATOM 1977 N N . THR B 1 71 ? 27.573 40.215 62.465 1.00 25.59 71 THR B N 1
ATOM 1978 C CA . THR B 1 71 ? 28.415 40.743 63.535 1.00 25.59 71 THR B CA 1
ATOM 1979 C C . THR B 1 71 ? 27.610 41.616 64.485 1.00 26.04 71 THR B C 1
ATOM 1980 O O . THR B 1 71 ? 27.703 41.466 65.707 1.00 27.97 71 THR B O 1
ATOM 1984 N N . VAL B 1 72 ? 26.800 42.511 63.927 1.00 27.11 72 VAL B N 1
ATOM 1985 C CA . VAL B 1 72 ? 25.963 43.391 64.740 1.00 27.07 72 VAL B CA 1
ATOM 1986 C C . VAL B 1 72 ? 25.138 42.526 65.686 1.00 28.57 72 VAL B C 1
ATOM 1987 O O . VAL B 1 72 ? 25.144 42.712 66.899 1.00 26.60 72 VAL B O 1
ATOM 1991 N N . GLU B 1 73 ? 24.432 41.566 65.112 1.00 31.71 73 GLU B N 1
ATOM 1992 C CA . GLU B 1 73 ? 23.619 40.649 65.888 1.00 35.17 73 GLU B CA 1
ATOM 1993 C C . GLU B 1 73 ? 24.477 39.929 66.925 1.00 35.43 73 GLU B C 1
ATOM 1994 O O . GLU B 1 73 ? 24.050 39.736 68.061 1.00 36.29 73 GLU B O 1
ATOM 2000 N N . GLU B 1 74 ? 25.684 39.532 66.541 1.00 35.46 74 GLU B N 1
ATOM 2001 C CA . GLU B 1 74 ? 26.546 38.828 67.474 1.00 35.51 74 GLU B CA 1
ATOM 2002 C C . GLU B 1 74 ? 26.858 39.720 68.657 1.00 35.34 74 GLU B C 1
ATOM 2003 O O . GLU B 1 74 ? 26.953 39.244 69.784 1.00 35.21 74 GLU B O 1
ATOM 2009 N N . LEU B 1 75 ? 27.025 41.015 68.400 1.00 35.51 75 LEU B N 1
ATOM 2010 C CA . LEU B 1 75 ? 27.327 41.974 69.467 1.00 35.56 75 LEU B CA 1
ATOM 2011 C C . LEU B 1 75 ? 26.171 42.100 70.460 1.00 35.68 75 LEU B C 1
ATOM 2012 O O . LEU B 1 75 ? 26.379 42.066 71.674 1.00 34.04 75 LEU B O 1
ATOM 2017 N N . ASP B 1 76 ? 24.954 42.242 69.939 1.00 37.46 76 ASP B N 1
ATOM 2018 C CA . ASP B 1 76 ? 23.768 42.340 70.784 1.00 38.39 76 ASP B CA 1
ATOM 2019 C C . ASP B 1 76 ? 23.652 41.091 71.630 1.00 38.76 76 ASP B C 1
ATOM 2020 O O . ASP B 1 76 ? 23.202 41.157 72.772 1.00 39.48 76 ASP B O 1
ATOM 2025 N N . TRP B 1 77 ? 24.038 39.956 71.053 1.00 38.26 77 TRP B N 1
ATOM 2026 C CA . TRP B 1 77 ? 24.001 38.681 71.754 1.00 39.43 77 TRP B CA 1
ATOM 2027 C C . TRP B 1 77 ? 25.018 38.714 72.893 1.00 38.60 77 TRP B C 1
ATOM 2028 O O . TRP B 1 77 ? 24.679 38.431 74.035 1.00 39.68 77 TRP B O 1
ATOM 2039 N N . LEU B 1 78 ? 26.266 39.057 72.589 1.00 37.08 78 LEU B N 1
ATOM 2040 C CA . LEU B 1 78 ? 27.285 39.118 73.627 1.00 35.55 78 LEU B CA 1
ATOM 2041 C C . LEU B 1 78 ? 26.810 40.026 74.751 1.00 36.83 78 LEU B C 1
ATOM 2042 O O . LEU B 1 78 ? 27.099 39.779 75.920 1.00 38.78 78 LEU B O 1
ATOM 2047 N N . LEU B 1 79 ? 26.070 41.071 74.397 1.00 37.32 79 LEU B N 1
ATOM 2048 C CA . LEU B 1 79 ? 25.542 41.995 75.388 1.00 38.99 79 LEU B CA 1
ATOM 2049 C C . LEU B 1 79 ? 24.559 41.282 76.318 1.00 44.16 79 LEU B C 1
ATOM 2050 O O . LEU B 1 79 ? 24.472 41.601 77.512 1.00 45.86 79 LEU B O 1
ATOM 2055 N N . LEU B 1 80 ? 23.814 40.320 75.775 1.00 47.30 80 LEU B N 1
ATOM 2056 C CA . LEU B 1 80 ? 22.850 39.574 76.577 1.00 49.03 80 LEU B CA 1
ATOM 2057 C C . LEU B 1 80 ? 23.523 38.873 77.741 1.00 50.76 80 LEU B C 1
ATOM 2058 O O . LEU B 1 80 ? 23.302 39.233 78.898 1.00 52.10 80 LEU B O 1
ATOM 2063 N N . GLN B 1 81 ? 24.345 37.873 77.440 1.00 51.24 81 GLN B N 1
ATOM 2064 C CA . GLN B 1 81 ? 25.021 37.142 78.499 1.00 54.28 81 GLN B CA 1
ATOM 2065 C C . GLN B 1 81 ? 26.249 37.867 79.016 1.00 53.75 81 GLN B C 1
ATOM 2066 O O . GLN B 1 81 ? 27.362 37.366 78.900 1.00 55.80 81 GLN B O 1
ATOM 2072 N N . GLY B 1 82 ? 26.037 39.047 79.587 1.00 52.41 82 GLY B N 1
ATOM 2073 C CA . GLY B 1 82 ? 27.145 39.808 80.128 1.00 52.15 82 GLY B CA 1
ATOM 2074 C C . GLY B 1 82 ? 27.921 40.586 79.086 1.00 51.39 82 GLY B C 1
ATOM 2075 O O . GLY B 1 82 ? 27.330 41.215 78.209 1.00 53.69 82 GLY B O 1
ATOM 2076 N N . ALA B 1 83 ? 29.247 40.538 79.182 1.00 49.76 83 ALA B N 1
ATOM 2077 C CA . ALA B 1 83 ? 30.130 41.249 78.258 1.00 48.52 83 ALA B CA 1
ATOM 2078 C C . ALA B 1 83 ? 30.007 42.752 78.454 1.00 47.78 83 ALA B C 1
ATOM 2079 O O . ALA B 1 83 ? 28.926 43.328 78.311 1.00 46.30 83 ALA B O 1
ATOM 2081 N N . SER B 1 84 ? 31.124 43.386 78.785 1.00 48.49 84 SER B N 1
ATOM 2082 C CA . SER B 1 84 ? 31.143 44.820 79.024 1.00 50.00 84 SER B CA 1
ATOM 2083 C C . SER B 1 84 ? 31.770 45.584 77.859 1.00 50.79 84 SER B C 1
ATOM 2084 O O . SER B 1 84 ? 32.972 45.459 77.618 1.00 52.12 84 SER B O 1
ATOM 2087 N N . PRO B 1 85 ? 30.967 46.378 77.117 1.00 50.53 85 PRO B N 1
ATOM 2088 C CA . PRO B 1 85 ? 31.518 47.138 75.989 1.00 50.76 85 PRO B CA 1
ATOM 2089 C C . PRO B 1 85 ? 32.687 47.971 76.499 1.00 51.21 85 PRO B C 1
ATOM 2090 O O . PRO B 1 85 ? 33.742 48.035 75.879 1.00 50.60 85 PRO B O 1
ATOM 2094 N N . SER B 1 86 ? 32.469 48.600 77.649 1.00 52.91 86 SER B N 1
ATOM 2095 C CA . SER B 1 86 ? 33.470 49.425 78.316 1.00 53.03 86 SER B CA 1
ATOM 2096 C C . SER B 1 86 ? 34.149 48.550 79.373 1.00 52.13 86 SER B C 1
ATOM 2097 O O . SER B 1 86 ? 33.629 48.394 80.481 1.00 53.91 86 SER B O 1
ATOM 2100 N N . ALA B 1 87 ? 35.297 47.975 79.037 1.00 49.64 87 ALA B N 1
ATOM 2101 C CA . ALA B 1 87 ? 35.998 47.123 79.984 1.00 47.87 87 ALA B CA 1
ATOM 2102 C C . ALA B 1 87 ? 37.431 46.878 79.531 1.00 47.29 87 ALA B C 1
ATOM 2103 O O . ALA B 1 87 ? 37.697 46.738 78.338 1.00 47.27 87 ALA B O 1
ATOM 2105 N N . PRO B 1 88 ? 38.376 46.828 80.486 1.00 45.67 88 PRO B N 1
ATOM 2106 C CA . PRO B 1 88 ? 39.780 46.598 80.146 1.00 43.61 88 PRO B CA 1
ATOM 2107 C C . PRO B 1 88 ? 39.919 45.343 79.301 1.00 41.12 88 PRO B C 1
ATOM 2108 O O . PRO B 1 88 ? 39.384 44.294 79.639 1.00 40.30 88 PRO B O 1
ATOM 2112 N N . VAL B 1 89 ? 40.644 45.469 78.198 1.00 40.97 89 VAL B N 1
ATOM 2113 C CA . VAL B 1 89 ? 40.851 44.358 77.275 1.00 39.86 89 VAL B CA 1
ATOM 2114 C C . VAL B 1 89 ? 42.056 43.500 77.645 1.00 38.67 89 VAL B C 1
ATOM 2115 O O . VAL B 1 89 ? 43.139 44.021 77.922 1.00 39.89 89 VAL B O 1
ATOM 2119 N N . HIS B 1 90 ? 41.872 42.188 77.647 1.00 36.89 90 HIS B N 1
ATOM 2120 C CA . HIS B 1 90 ? 42.981 41.296 77.949 1.00 37.46 90 HIS B CA 1
ATOM 2121 C C . HIS B 1 90 ? 44.079 41.550 76.905 1.00 37.44 90 HIS B C 1
ATOM 2122 O O . HIS B 1 90 ? 43.813 41.560 75.701 1.00 39.22 90 HIS B O 1
ATOM 2129 N N . PRO B 1 91 ? 45.328 41.746 77.347 1.00 35.85 91 PRO B N 1
ATOM 2130 C CA . PRO B 1 91 ? 46.441 41.999 76.421 1.00 33.93 91 PRO B CA 1
ATOM 2131 C C . PRO B 1 91 ? 46.490 41.133 75.160 1.00 32.27 91 PRO B C 1
ATOM 2132 O O . PRO B 1 91 ? 46.830 41.622 74.088 1.00 32.15 91 PRO B O 1
ATOM 2136 N N . VAL B 1 92 ? 46.168 39.852 75.287 1.00 31.64 92 VAL B N 1
ATOM 2137 C CA . VAL B 1 92 ? 46.186 38.952 74.140 1.00 31.06 92 VAL B CA 1
ATOM 2138 C C . VAL B 1 92 ? 45.143 39.398 73.116 1.00 30.41 92 VAL B C 1
ATOM 2139 O O . VAL B 1 92 ? 45.422 39.466 71.914 1.00 29.86 92 VAL B O 1
ATOM 2143 N N . ARG B 1 93 ? 43.937 39.691 73.597 1.00 28.58 93 ARG B N 1
ATOM 2144 C CA . ARG B 1 93 ? 42.862 40.151 72.720 1.00 26.92 93 ARG B CA 1
ATOM 2145 C C . ARG B 1 93 ? 43.260 41.520 72.157 1.00 24.76 93 ARG B C 1
ATOM 2146 O O . ARG B 1 93 ? 43.064 41.794 70.979 1.00 23.70 93 ARG B O 1
ATOM 2154 N N . ALA B 1 94 ? 43.814 42.368 73.026 1.00 23.58 94 ALA B N 1
ATOM 2155 C CA . ALA B 1 94 ? 44.271 43.712 72.663 1.00 21.54 94 ALA B CA 1
ATOM 2156 C C . ALA B 1 94 ? 45.252 43.607 71.526 1.00 21.34 94 ALA B C 1
ATOM 2157 O O . ALA B 1 94 ? 45.230 44.411 70.598 1.00 19.97 94 ALA B O 1
ATOM 2159 N N . GLY B 1 95 ? 46.112 42.597 71.617 1.00 21.69 95 GLY B N 1
ATOM 2160 C CA . GLY B 1 95 ? 47.115 42.374 70.592 1.00 20.67 95 GLY B CA 1
ATOM 2161 C C . GLY B 1 95 ? 46.485 41.899 69.306 1.00 20.09 95 GLY B C 1
ATOM 2162 O O . GLY B 1 95 ? 46.974 42.214 68.224 1.00 21.63 95 GLY B O 1
ATOM 2163 N N . TYR B 1 96 ? 45.404 41.135 69.432 1.00 18.39 96 TYR B N 1
ATOM 2164 C CA . TYR B 1 96 ? 44.682 40.619 68.280 1.00 17.35 96 TYR B CA 1
ATOM 2165 C C . TYR B 1 96 ? 43.927 41.773 67.627 1.00 16.52 96 TYR B C 1
ATOM 2166 O O . TYR B 1 96 ? 43.918 41.911 66.408 1.00 15.07 96 TYR B O 1
ATOM 2175 N N . ILE B 1 97 ? 43.299 42.610 68.442 1.00 15.11 97 ILE B N 1
ATOM 2176 C CA . ILE B 1 97 ? 42.581 43.757 67.907 1.00 15.38 97 ILE B CA 1
ATOM 2177 C C . ILE B 1 97 ? 43.575 44.667 67.160 1.00 16.95 97 ILE B C 1
ATOM 2178 O O . ILE B 1 97 ? 43.221 45.384 66.220 1.00 17.43 97 ILE B O 1
ATOM 2183 N N . ALA B 1 98 ? 44.832 44.604 67.585 1.00 18.86 98 ALA B N 1
ATOM 2184 C CA . ALA B 1 98 ? 45.901 45.388 66.999 1.00 18.76 98 ALA B CA 1
ATOM 2185 C C . ALA B 1 98 ? 46.266 44.811 65.641 1.00 19.84 98 ALA B C 1
ATOM 2186 O O . ALA B 1 98 ? 46.659 45.549 64.734 1.00 19.30 98 ALA B O 1
ATOM 2188 N N . LEU B 1 99 ? 46.127 43.491 65.518 1.00 20.94 99 LEU B N 1
ATOM 2189 C CA . LEU B 1 99 ? 46.435 42.783 64.284 1.00 22.00 99 LEU B CA 1
ATOM 2190 C C . LEU B 1 99 ? 45.430 43.238 63.244 1.00 23.69 99 LEU B C 1
ATOM 2191 O O . LEU B 1 99 ? 45.813 43.690 62.159 1.00 23.03 99 LEU B O 1
ATOM 2196 N N . LEU B 1 100 ? 44.144 43.124 63.590 1.00 25.23 100 LEU B N 1
ATOM 2197 C CA . LEU B 1 100 ? 43.053 43.532 62.703 1.00 24.91 100 LEU B CA 1
ATOM 2198 C C . LEU B 1 100 ? 43.260 44.966 62.219 1.00 25.40 100 LEU B C 1
ATOM 2199 O O . LEU B 1 100 ? 43.203 45.250 61.023 1.00 23.37 100 LEU B O 1
ATOM 2204 N N . GLU B 1 101 ? 43.508 45.863 63.168 1.00 25.73 101 GLU B N 1
ATOM 2205 C CA . GLU B 1 101 ? 43.706 47.258 62.838 1.00 26.97 101 GLU B CA 1
ATOM 2206 C C . GLU B 1 101 ? 44.855 47.428 61.849 1.00 27.05 101 GLU B C 1
ATOM 2207 O O . GLU B 1 101 ? 44.815 48.309 60.982 1.00 24.37 101 GLU B O 1
ATOM 2213 N N . GLU B 1 102 ? 45.873 46.579 61.973 1.00 27.11 102 GLU B N 1
ATOM 2214 C CA . GLU B 1 102 ? 47.006 46.646 61.066 1.00 27.02 102 GLU B CA 1
ATOM 2215 C C . GLU B 1 102 ? 46.577 46.114 59.713 1.00 27.04 102 GLU B C 1
ATOM 2216 O O . GLU B 1 102 ? 46.822 46.737 58.677 1.00 26.44 102 GLU B O 1
ATOM 2230 N N . GLY B 1 104 ? 43.881 46.187 58.598 1.00 21.49 104 GLY B N 1
ATOM 2231 C CA . GLY B 1 104 ? 42.950 47.131 58.021 1.00 19.09 104 GLY B CA 1
ATOM 2232 C C . GLY B 1 104 ? 43.670 48.148 57.160 1.00 19.54 104 GLY B C 1
ATOM 2233 O O . GLY B 1 104 ? 43.053 48.816 56.327 1.00 20.07 104 GLY B O 1
ATOM 2234 N N . ARG B 1 105 ? 44.982 48.265 57.354 1.00 21.12 105 ARG B N 1
ATOM 2235 C CA . ARG B 1 105 ? 45.788 49.213 56.607 1.00 21.28 105 ARG B CA 1
ATOM 2236 C C . ARG B 1 105 ? 46.359 48.573 55.350 1.00 23.84 105 ARG B C 1
ATOM 2237 O O . ARG B 1 105 ? 47.251 49.135 54.725 1.00 25.90 105 ARG B O 1
ATOM 2245 N N . LEU B 1 106 ? 45.840 47.401 54.985 1.00 24.79 106 LEU B N 1
ATOM 2246 C CA . LEU B 1 106 ? 46.296 46.687 53.799 1.00 24.66 106 LEU B CA 1
ATOM 2247 C C . LEU B 1 106 ? 45.316 46.876 52.637 1.00 25.60 106 LEU B C 1
ATOM 2248 O O . LEU B 1 106 ? 44.187 47.338 52.812 1.00 25.83 106 LEU B O 1
ATOM 2253 N N . PRO B 1 107 ? 45.745 46.535 51.422 1.00 26.35 107 PRO B N 1
ATOM 2254 C CA . PRO B 1 107 ? 44.860 46.685 50.265 1.00 26.96 107 PRO B CA 1
ATOM 2255 C C . PRO B 1 107 ? 43.613 45.807 50.415 1.00 27.14 107 PRO B C 1
ATOM 2256 O O . PRO B 1 107 ? 43.666 44.748 51.046 1.00 25.92 107 PRO B O 1
ATOM 2260 N N . TYR B 1 108 ? 42.507 46.261 49.832 1.00 25.82 108 TYR B N 1
ATOM 2261 C CA . TYR B 1 108 ? 41.223 45.575 49.891 1.00 26.09 108 TYR B CA 1
ATOM 2262 C C . TYR B 1 108 ? 41.269 44.073 49.622 1.00 26.94 108 TYR B C 1
ATOM 2263 O O . TYR B 1 108 ? 40.665 43.279 50.355 1.00 26.79 108 TYR B O 1
ATOM 2272 N N . ALA B 1 109 ? 41.964 43.688 48.558 1.00 27.95 109 ALA B N 1
ATOM 2273 C CA . ALA B 1 109 ? 42.069 42.280 48.180 1.00 27.24 109 ALA B CA 1
ATOM 2274 C C . ALA B 1 109 ? 42.564 41.412 49.323 1.00 28.50 109 ALA B C 1
ATOM 2275 O O . ALA B 1 109 ? 41.995 40.355 49.590 1.00 28.55 109 ALA B O 1
ATOM 2277 N N . TYR B 1 110 ? 43.628 41.856 49.992 1.00 28.49 110 TYR B N 1
ATOM 2278 C CA . TYR B 1 110 ? 44.209 41.134 51.125 1.00 27.40 110 TYR B CA 1
ATOM 2279 C C . TYR B 1 110 ? 43.239 41.094 52.315 1.00 27.71 110 TYR B C 1
ATOM 2280 O O . TYR B 1 110 ? 43.159 40.100 53.037 1.00 28.85 110 TYR B O 1
ATOM 2289 N N . ARG B 1 111 ? 42.505 42.184 52.513 1.00 27.22 111 ARG B N 1
ATOM 2290 C CA . ARG B 1 111 ? 41.565 42.285 53.613 1.00 25.33 111 ARG B CA 1
ATOM 2291 C C . ARG B 1 111 ? 40.372 41.344 53.506 1.00 25.54 111 ARG B C 1
ATOM 2292 O O . ARG B 1 111 ? 39.946 40.792 54.520 1.00 25.68 111 ARG B O 1
ATOM 2300 N N . VAL B 1 112 ? 39.824 41.159 52.303 1.00 24.80 112 VAL B N 1
ATOM 2301 C CA . VAL B 1 112 ? 38.682 40.246 52.159 1.00 26.22 112 VAL B CA 1
ATOM 2302 C C . VAL B 1 112 ? 39.160 38.809 52.362 1.00 25.78 112 VAL B C 1
ATOM 2303 O O . VAL B 1 112 ? 38.505 38.021 53.046 1.00 24.15 112 VAL B O 1
ATOM 2307 N N . VAL B 1 113 ? 40.310 38.482 51.775 1.00 24.73 113 VAL B N 1
ATOM 2308 C CA . VAL B 1 113 ? 40.880 37.151 51.915 1.00 24.71 113 VAL B CA 1
ATOM 2309 C C . VAL B 1 113 ? 41.116 36.859 53.393 1.00 24.74 113 VAL B C 1
ATOM 2310 O O . VAL B 1 113 ? 40.720 35.805 53.901 1.00 23.60 113 VAL B O 1
ATOM 2314 N N . PHE B 1 114 ? 41.756 37.806 54.071 1.00 23.25 114 PHE B N 1
ATOM 2315 C CA . PHE B 1 114 ? 42.050 37.671 55.486 1.00 24.55 114 PHE B CA 1
ATOM 2316 C C . PHE B 1 114 ? 40.773 37.567 56.316 1.00 24.66 114 PHE B C 1
ATOM 2317 O O . PHE B 1 114 ? 40.733 36.842 57.314 1.00 22.75 114 PHE B O 1
ATOM 2325 N N . PHE B 1 115 ? 39.735 38.292 55.901 1.00 25.80 115 PHE B N 1
ATOM 2326 C CA . PHE B 1 115 ? 38.466 38.249 56.610 1.00 27.92 115 PHE B CA 1
ATOM 2327 C C . PHE B 1 115 ? 37.863 36.869 56.448 1.00 30.96 115 PHE B C 1
ATOM 2328 O O . PHE B 1 115 ? 37.338 36.307 57.396 1.00 33.49 115 PHE B O 1
ATOM 2336 N N . TYR B 1 116 ? 37.933 36.325 55.239 1.00 34.36 116 TYR B N 1
ATOM 2337 C CA . TYR B 1 116 ? 37.397 34.995 54.985 1.00 37.60 116 TYR B CA 1
ATOM 2338 C C . TYR B 1 116 ? 38.145 33.981 55.837 1.00 37.87 116 TYR B C 1
ATOM 2339 O O . TYR B 1 116 ? 37.539 33.144 56.495 1.00 36.90 116 TYR B O 1
ATOM 2348 N N . PHE B 1 117 ? 39.472 34.064 55.805 1.00 38.38 117 PHE B N 1
ATOM 2349 C CA . PHE B 1 117 ? 40.320 33.157 56.562 1.00 40.08 117 PHE B CA 1
ATOM 2350 C C . PHE B 1 117 ? 39.945 33.180 58.034 1.00 41.21 117 PHE B C 1
ATOM 2351 O O . PHE B 1 117 ? 39.837 32.129 58.665 1.00 41.20 117 PHE B O 1
ATOM 2359 N N . LEU B 1 118 ? 39.750 34.385 58.570 1.00 42.11 118 LEU B N 1
ATOM 2360 C CA . LEU B 1 118 ? 39.397 34.570 59.969 1.00 41.22 118 LEU B CA 1
ATOM 2361 C C . LEU B 1 118 ? 38.156 33.787 60.365 1.00 42.43 118 LEU B C 1
ATOM 2362 O O . LEU B 1 118 ? 38.194 33.013 61.317 1.00 42.97 118 LEU B O 1
ATOM 2367 N N . ASN B 1 119 ? 37.057 33.979 59.643 1.00 43.03 119 ASN B N 1
ATOM 2368 C CA . ASN B 1 119 ? 35.826 33.267 59.969 1.00 47.15 119 ASN B CA 1
ATOM 2369 C C . ASN B 1 119 ? 35.976 31.751 59.850 1.00 48.92 119 ASN B C 1
ATOM 2370 O O . ASN B 1 119 ? 35.579 31.005 60.753 1.00 51.33 119 ASN B O 1
ATOM 2375 N N . GLY B 1 120 ? 36.533 31.289 58.736 1.00 48.81 120 GLY B N 1
ATOM 2376 C CA . GLY B 1 120 ? 36.717 29.864 58.562 1.00 48.06 120 GLY B CA 1
ATOM 2377 C C . GLY B 1 120 ? 37.554 29.331 59.705 1.00 49.06 120 GLY B C 1
ATOM 2378 O O . GLY B 1 120 ? 37.376 28.194 60.145 1.00 49.58 120 GLY B O 1
ATOM 2379 N N . LEU B 1 121 ? 38.474 30.157 60.194 1.00 48.41 121 LEU B N 1
ATOM 2380 C CA . LEU B 1 121 ? 39.341 29.767 61.294 1.00 48.22 121 LEU B CA 1
ATOM 2381 C C . LEU B 1 121 ? 38.550 29.706 62.601 1.00 48.67 121 LEU B C 1
ATOM 2382 O O . LEU B 1 121 ? 38.622 28.716 63.323 1.00 48.11 121 LEU B O 1
ATOM 2387 N N . PHE B 1 122 ? 37.793 30.759 62.902 1.00 49.91 122 PHE B N 1
ATOM 2388 C CA . PHE B 1 122 ? 37.001 30.785 64.130 1.00 52.07 122 PHE B CA 1
ATOM 2389 C C . PHE B 1 122 ? 36.126 29.547 64.177 1.00 52.19 122 PHE B C 1
ATOM 2390 O O . PHE B 1 122 ? 36.101 28.828 65.177 1.00 52.55 122 PHE B O 1
ATOM 2398 N N . LEU B 1 123 ? 35.409 29.307 63.083 1.00 50.97 123 LEU B N 1
ATOM 2399 C CA . LEU B 1 123 ? 34.518 28.160 62.976 1.00 49.62 123 LEU B CA 1
ATOM 2400 C C . LEU B 1 123 ? 35.299 26.866 63.187 1.00 49.17 123 LEU B C 1
ATOM 2401 O O . LEU B 1 123 ? 34.843 25.950 63.874 1.00 47.86 123 LEU B O 1
ATOM 2406 N N . GLU B 1 124 ? 36.481 26.808 62.582 1.00 49.33 124 GLU B N 1
ATOM 2407 C CA . GLU B 1 124 ? 37.367 25.651 62.674 1.00 49.80 124 GLU B CA 1
ATOM 2408 C C . GLU B 1 124 ? 37.588 25.260 64.133 1.00 49.64 124 GLU B C 1
ATOM 2409 O O . GLU B 1 124 ? 37.074 24.243 64.600 1.00 49.20 124 GLU B O 1
ATOM 2415 N N . ALA B 1 125 ? 38.355 26.089 64.841 1.00 49.07 125 ALA B N 1
ATOM 2416 C CA . ALA B 1 125 ? 38.677 25.878 66.248 1.00 48.88 125 ALA B CA 1
ATOM 2417 C C . ALA B 1 125 ? 37.446 25.746 67.148 1.00 48.77 125 ALA B C 1
ATOM 2418 O O . ALA B 1 125 ? 37.468 25.014 68.125 1.00 49.64 125 ALA B O 1
ATOM 2420 N N . TRP B 1 126 ? 36.377 26.457 66.827 1.00 49.07 126 TRP B N 1
ATOM 2421 C CA . TRP B 1 126 ? 35.170 26.390 67.633 1.00 50.27 126 TRP B CA 1
ATOM 2422 C C . TRP B 1 126 ? 34.500 25.022 67.536 1.00 51.97 126 TRP B C 1
ATOM 2423 O O . TRP B 1 126 ? 33.899 24.557 68.498 1.00 51.55 126 TRP B O 1
ATOM 2434 N N . ALA B 1 127 ? 34.601 24.386 66.368 1.00 54.54 127 ALA B N 1
ATOM 2435 C CA . ALA B 1 127 ? 33.996 23.073 66.127 1.00 55.00 127 ALA B CA 1
ATOM 2436 C C . ALA B 1 127 ? 34.776 21.972 66.818 1.00 56.13 127 ALA B C 1
ATOM 2437 O O . ALA B 1 127 ? 34.218 20.949 67.218 1.00 56.79 127 ALA B O 1
ATOM 2439 N N . HIS B 1 128 ? 36.076 22.192 66.946 1.00 58.02 128 HIS B N 1
ATOM 2440 C CA . HIS B 1 128 ? 36.955 21.223 67.576 1.00 59.37 128 HIS B CA 1
ATOM 2441 C C . HIS B 1 128 ? 36.833 21.241 69.101 1.00 59.02 128 HIS B C 1
ATOM 2442 O O . HIS B 1 128 ? 36.372 20.277 69.705 1.00 60.55 128 HIS B O 1
ATOM 2449 N N . HIS B 1 129 ? 37.230 22.356 69.706 1.00 57.99 129 HIS B N 1
ATOM 2450 C CA . HIS B 1 129 ? 37.218 22.515 71.155 1.00 56.92 129 HIS B CA 1
ATOM 2451 C C . HIS B 1 129 ? 35.868 22.627 71.850 1.00 56.00 129 HIS B C 1
ATOM 2452 O O . HIS B 1 129 ? 35.708 22.109 72.950 1.00 56.13 129 HIS B O 1
ATOM 2459 N N . VAL B 1 130 ? 34.905 23.304 71.235 1.00 55.49 130 VAL B N 1
ATOM 2460 C CA . VAL B 1 130 ? 33.592 23.466 71.855 1.00 55.15 130 VAL B CA 1
ATOM 2461 C C . VAL B 1 130 ? 32.745 22.218 71.647 1.00 55.88 130 VAL B C 1
ATOM 2462 O O . VAL B 1 130 ? 32.691 21.747 70.490 1.00 54.93 130 VAL B O 1
ATOM 2466 N N . PHE B 1 148 ? 23.823 31.723 58.105 1.00 76.54 148 PHE B N 1
ATOM 2467 C CA . PHE B 1 148 ? 25.245 32.131 58.263 1.00 77.11 148 PHE B CA 1
ATOM 2468 C C . PHE B 1 148 ? 26.160 31.394 57.305 1.00 76.85 148 PHE B C 1
ATOM 2469 O O . PHE B 1 148 ? 26.844 32.039 56.534 1.00 78.39 148 PHE B O 1
ATOM 2477 N N . GLN B 1 149 ? 26.177 30.061 57.328 1.00 75.45 149 GLN B N 1
ATOM 2478 C CA . GLN B 1 149 ? 27.024 29.266 56.419 1.00 73.43 149 GLN B CA 1
ATOM 2479 C C . GLN B 1 149 ? 26.967 29.559 54.906 1.00 72.49 149 GLN B C 1
ATOM 2480 O O . GLN B 1 149 ? 27.842 29.118 54.148 1.00 72.72 149 GLN B O 1
ATOM 2486 N N . ALA B 1 150 ? 25.939 30.273 54.458 1.00 70.94 150 ALA B N 1
ATOM 2487 C CA . ALA B 1 150 ? 25.830 30.615 53.037 1.00 68.69 150 ALA B CA 1
ATOM 2488 C C . ALA B 1 150 ? 26.693 31.842 52.808 1.00 66.99 150 ALA B C 1
ATOM 2489 O O . ALA B 1 150 ? 27.299 32.001 51.750 1.00 67.13 150 ALA B O 1
ATOM 2491 N N . VAL B 1 151 ? 26.741 32.703 53.822 1.00 65.17 151 VAL B N 1
ATOM 2492 C CA . VAL B 1 151 ? 27.531 33.928 53.776 1.00 62.68 151 VAL B CA 1
ATOM 2493 C C . VAL B 1 151 ? 28.989 33.520 53.691 1.00 60.37 151 VAL B C 1
ATOM 2494 O O . VAL B 1 151 ? 29.779 34.135 52.976 1.00 58.53 151 VAL B O 1
ATOM 2498 N N . LEU B 1 152 ? 29.330 32.470 54.430 1.00 58.26 152 LEU B N 1
ATOM 2499 C CA . LEU B 1 152 ? 30.685 31.952 54.447 1.00 56.27 152 LEU B CA 1
ATOM 2500 C C . LEU B 1 152 ? 30.978 31.401 53.059 1.00 54.67 152 LEU B C 1
ATOM 2501 O O . LEU B 1 152 ? 32.119 31.414 52.602 1.00 55.54 152 LEU B O 1
ATOM 2506 N N . TYR B 1 153 ? 29.940 30.919 52.389 1.00 52.20 153 TYR B N 1
ATOM 2507 C CA . TYR B 1 153 ? 30.091 30.38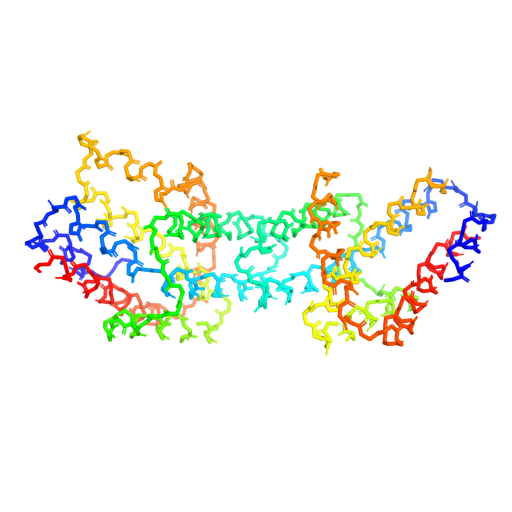2 51.047 1.00 51.09 153 TYR B CA 1
ATOM 2508 C C . TYR B 1 153 ? 30.445 31.516 50.087 1.00 49.37 153 TYR B C 1
ATOM 2509 O O . TYR B 1 153 ? 31.376 31.395 49.284 1.00 49.04 153 TYR B O 1
ATOM 2518 N N . ASP B 1 154 ? 29.693 32.610 50.171 1.00 47.47 154 ASP B N 1
ATOM 2519 C CA . ASP B 1 154 ? 29.930 33.774 49.322 1.00 46.92 154 ASP B CA 1
ATOM 2520 C C . ASP B 1 154 ? 31.328 34.355 49.573 1.00 46.83 154 ASP B C 1
ATOM 2521 O O . ASP B 1 154 ? 32.018 34.752 48.631 1.00 45.63 154 ASP B O 1
ATOM 2526 N N . LEU B 1 155 ? 31.743 34.404 50.841 1.00 46.45 155 LEU B N 1
ATOM 2527 C CA . LEU B 1 155 ? 33.070 34.902 51.196 1.00 46.56 155 LEU B CA 1
ATOM 2528 C C . LEU B 1 155 ? 34.122 33.981 50.576 1.00 46.25 155 LEU B C 1
ATOM 2529 O O . LEU B 1 155 ? 35.177 34.435 50.114 1.00 45.37 155 LEU B O 1
ATOM 2534 N N . GLU B 1 156 ? 33.823 32.684 50.580 1.00 46.85 156 GLU B N 1
ATOM 2535 C CA . GLU B 1 156 ? 34.691 31.670 49.985 1.00 46.96 156 GLU B CA 1
ATOM 2536 C C . GLU B 1 156 ? 34.974 32.067 48.531 1.00 46.26 156 GLU B C 1
ATOM 2537 O O . GLU B 1 156 ? 36.126 32.297 48.152 1.00 44.84 156 GLU B O 1
ATOM 2543 N N . VAL B 1 157 ? 33.911 32.160 47.732 1.00 44.72 157 VAL B N 1
ATOM 2544 C CA . VAL B 1 157 ? 34.027 32.519 46.320 1.00 45.26 157 VAL B CA 1
ATOM 2545 C C . VAL B 1 157 ? 34.860 33.785 46.124 1.00 46.30 157 VAL B C 1
ATOM 2546 O O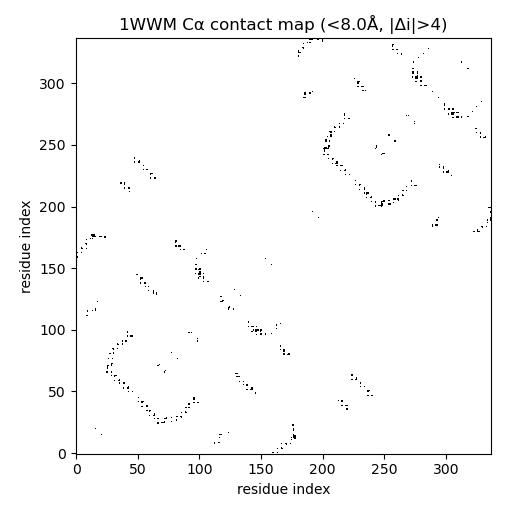 . VAL B 1 157 ? 35.855 33.771 45.394 1.00 45.80 157 VAL B O 1
ATOM 2550 N N . LEU B 1 158 ? 34.445 34.869 46.782 1.00 47.60 158 LEU B N 1
ATOM 2551 C CA . LEU B 1 158 ? 35.135 36.157 46.694 1.00 45.75 158 LEU B CA 1
ATOM 2552 C C . LEU B 1 158 ? 36.609 36.008 47.024 1.00 45.06 158 LEU B C 1
ATOM 2553 O O . LEU B 1 158 ? 37.466 36.263 46.181 1.00 44.39 158 LEU B O 1
ATOM 25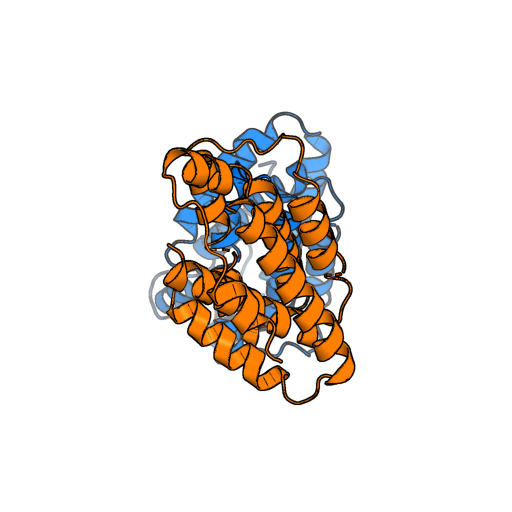58 N N . ALA B 1 159 ? 36.896 35.589 48.255 1.00 44.45 159 ALA B N 1
ATOM 2559 C CA . ALA B 1 159 ? 38.270 35.428 48.708 1.00 45.01 159 ALA B CA 1
ATOM 2560 C C . ALA B 1 159 ? 39.100 34.562 47.774 1.00 46.38 159 ALA B C 1
ATOM 2561 O O . ALA B 1 159 ? 40.207 34.946 47.387 1.00 45.58 159 ALA B O 1
ATOM 2563 N N . ARG B 1 160 ? 38.564 33.396 47.418 1.00 48.07 160 ARG B N 1
ATOM 2564 C CA . ARG B 1 160 ? 39.255 32.452 46.539 1.00 48.70 160 ARG B CA 1
ATOM 2565 C C . ARG B 1 160 ? 39.614 33.097 45.200 1.00 47.87 160 ARG B C 1
ATOM 2566 O O . ARG B 1 160 ? 40.685 32.859 44.646 1.00 48.53 160 ARG B O 1
ATOM 2574 N N . GLY B 1 161 ? 38.717 33.920 44.680 1.00 47.32 161 GLY B N 1
ATOM 2575 C CA . GLY B 1 161 ? 38.991 34.568 43.412 1.00 47.30 161 GLY B CA 1
ATOM 2576 C C . GLY B 1 161 ? 40.083 35.618 43.505 1.00 47.78 161 GLY B C 1
ATOM 2577 O O . GLY B 1 161 ? 40.787 35.870 42.528 1.00 45.02 161 GLY B O 1
ATOM 2578 N N . LEU B 1 162 ? 40.221 36.236 44.679 1.00 49.14 162 LEU B N 1
ATOM 2579 C CA . LEU B 1 162 ? 41.231 37.269 44.896 1.00 49.98 162 LEU B CA 1
ATOM 2580 C C . LEU B 1 162 ? 42.543 36.695 45.407 1.00 52.68 162 LEU B C 1
ATOM 2581 O O . LEU B 1 162 ? 43.568 37.375 45.359 1.00 53.55 162 LEU B O 1
ATOM 2586 N N . TRP B 1 163 ? 42.511 35.448 45.882 1.00 54.74 163 TRP B N 1
ATOM 2587 C CA . TRP B 1 163 ? 43.699 34.767 46.397 1.00 57.37 163 TRP B CA 1
ATOM 2588 C C . TRP B 1 163 ? 44.749 34.627 45.298 1.00 58.10 163 TRP B C 1
ATOM 2589 O O . TRP B 1 163 ? 45.948 34.541 45.562 1.00 58.08 163 TRP B O 1
ATOM 2600 N N . GLU B 1 164 ? 44.277 34.616 44.060 1.00 59.73 164 GLU B N 1
ATOM 2601 C CA . GLU B 1 164 ? 45.129 34.485 42.887 1.00 62.17 164 GLU B CA 1
ATOM 2602 C C . GLU B 1 164 ? 46.367 35.382 42.831 1.00 61.78 164 GLU B C 1
ATOM 2603 O O . GLU B 1 164 ? 47.501 34.906 42.886 1.00 61.77 164 GLU B O 1
ATOM 2609 N N . ASP B 1 165 ? 46.128 36.684 42.719 1.00 60.89 165 ASP B N 1
ATOM 2610 C CA . ASP B 1 165 ? 47.188 37.674 42.563 1.00 60.67 165 ASP B CA 1
ATOM 2611 C C . ASP B 1 165 ? 47.985 38.156 43.771 1.00 59.70 165 ASP B C 1
ATOM 2612 O O . ASP B 1 165 ? 49.127 38.600 43.620 1.00 59.85 165 ASP B O 1
ATOM 2617 N N . LEU B 1 166 ? 47.414 38.081 44.965 1.00 57.17 166 LEU B N 1
ATOM 2618 C CA . LEU B 1 166 ? 48.138 38.571 46.129 1.00 55.48 166 LEU B CA 1
ATOM 2619 C C . LEU B 1 166 ? 49.484 37.882 46.417 1.00 53.40 166 LEU B C 1
ATOM 2620 O O . LEU B 1 166 ? 49.631 36.672 46.241 1.00 53.09 166 LEU B O 1
ATOM 2625 N N . ASP B 1 167 ? 50.465 38.681 46.838 1.00 50.76 167 ASP B N 1
ATOM 2626 C CA . ASP B 1 167 ? 51.808 38.201 47.148 1.00 48.24 167 ASP B CA 1
ATOM 2627 C C . ASP B 1 167 ? 51.750 37.155 48.248 1.00 47.49 167 ASP B C 1
ATOM 2628 O O . ASP B 1 167 ? 51.286 37.428 49.354 1.00 45.76 167 ASP B O 1
ATOM 2633 N N . PRO B 1 168 ? 52.245 35.943 47.959 1.00 46.76 168 PRO B N 1
ATOM 2634 C CA . PRO B 1 168 ? 52.246 34.846 48.922 1.00 46.11 168 PRO B CA 1
ATOM 2635 C C . PRO B 1 168 ? 53.071 35.148 50.163 1.00 45.98 168 PRO B C 1
ATOM 2636 O O . PRO B 1 168 ? 52.874 34.538 51.212 1.00 44.69 168 PRO B O 1
ATOM 2640 N N . GLU B 1 169 ? 53.997 36.092 50.047 1.00 45.95 169 GLU B N 1
ATOM 2641 C CA . GLU B 1 169 ? 54.833 36.442 51.188 1.00 46.63 169 GLU B CA 1
ATOM 2642 C C . GLU B 1 169 ? 54.060 37.260 52.208 1.00 45.00 169 GLU B C 1
ATOM 2643 O O . GLU B 1 169 ? 54.116 36.977 53.398 1.00 46.26 169 GLU B O 1
ATOM 2649 N N . VAL B 1 170 ? 53.341 38.272 51.741 1.00 42.60 170 VAL B N 1
ATOM 2650 C CA . VAL B 1 170 ? 52.556 39.112 52.628 1.00 39.79 170 VAL B CA 1
ATOM 2651 C C . VAL B 1 170 ? 51.455 38.287 53.296 1.00 39.72 170 VAL B C 1
ATOM 2652 O O . VAL B 1 170 ? 51.173 38.473 54.479 1.00 39.57 170 VAL B O 1
ATOM 2656 N N . VAL B 1 171 ? 50.843 37.370 52.547 1.00 39.31 171 VAL B N 1
ATOM 2657 C CA . VAL B 1 171 ? 49.778 36.536 53.098 1.00 39.99 171 VAL B CA 1
ATOM 2658 C C . VAL B 1 171 ? 50.370 35.491 54.041 1.00 41.42 171 VAL B C 1
ATOM 2659 O O . VAL B 1 171 ? 49.697 34.953 54.918 1.00 41.34 171 VAL B O 1
ATOM 2663 N N . ARG B 1 172 ? 51.648 35.210 53.849 1.00 43.51 172 ARG B N 1
ATOM 2664 C CA . ARG B 1 172 ? 52.334 34.243 54.676 1.00 43.72 172 ARG B CA 1
ATOM 2665 C C . ARG B 1 172 ? 52.514 34.784 56.076 1.00 41.33 172 ARG B C 1
ATOM 2666 O O . ARG B 1 172 ? 52.137 34.128 57.044 1.00 41.94 172 ARG B O 1
ATOM 2674 N N . THR B 1 173 ? 53.078 35.984 56.183 1.00 38.03 173 THR B N 1
ATOM 2675 C CA . THR B 1 173 ? 53.334 36.575 57.487 1.00 37.99 173 THR B CA 1
ATOM 2676 C C . THR B 1 173 ? 52.058 36.835 58.265 1.00 37.70 173 THR B C 1
ATOM 2677 O O . THR B 1 173 ? 51.961 36.496 59.445 1.00 37.44 173 THR B O 1
ATOM 2681 N N . TYR B 1 174 ? 51.070 37.420 57.598 1.00 36.58 174 TYR B N 1
ATOM 2682 C CA . TYR B 1 174 ? 49.816 37.733 58.259 1.00 36.00 174 TYR B CA 1
ATOM 2683 C C . TYR B 1 174 ? 48.996 36.521 58.645 1.00 35.57 174 TYR B C 1
ATOM 2684 O O . TYR B 1 174 ? 48.403 36.482 59.727 1.00 34.58 174 TYR B O 1
ATOM 2693 N N . LEU B 1 175 ? 48.956 35.528 57.770 1.00 35.49 175 LEU B N 1
ATOM 2694 C CA . LEU B 1 175 ? 48.204 34.317 58.078 1.00 36.58 175 LEU B CA 1
ATOM 2695 C C . LEU B 1 175 ? 48.784 33.706 59.363 1.00 37.76 175 LEU B C 1
ATOM 2696 O O . LEU B 1 175 ? 48.057 33.259 60.252 1.00 35.90 175 LEU B O 1
ATOM 2701 N N . ARG B 1 176 ? 50.110 33.717 59.448 1.00 40.56 176 ARG B N 1
ATOM 2702 C CA . ARG B 1 176 ? 50.834 33.193 60.595 1.00 40.74 176 ARG B CA 1
ATOM 2703 C C . ARG B 1 176 ? 50.474 34.005 61.822 1.00 41.52 176 ARG B C 1
ATOM 2704 O O . ARG B 1 176 ? 50.179 33.445 62.870 1.00 43.42 176 ARG B O 1
ATOM 2712 N N . ARG B 1 177 ? 50.506 35.328 61.697 1.00 40.74 177 ARG B N 1
ATOM 2713 C CA . ARG B 1 177 ? 50.144 36.182 62.815 1.00 39.54 177 ARG B CA 1
ATOM 2714 C C . ARG B 1 177 ? 48.759 35.797 63.305 1.00 38.20 177 ARG B C 1
ATOM 2715 O O . ARG B 1 177 ? 48.545 35.620 64.497 1.00 39.84 177 ARG B O 1
ATOM 2723 N N . ILE B 1 178 ? 47.816 35.682 62.378 1.00 37.16 178 ILE B N 1
ATOM 2724 C CA . ILE B 1 178 ? 46.456 35.319 62.736 1.00 35.85 178 ILE B CA 1
ATOM 2725 C C . ILE B 1 178 ? 46.410 34.015 63.522 1.00 35.91 178 ILE B C 1
ATOM 2726 O O . ILE B 1 178 ? 45.803 33.959 64.590 1.00 35.89 178 ILE B O 1
ATOM 2731 N N . LEU B 1 179 ? 47.051 32.970 63.007 1.00 35.72 179 LEU B N 1
ATOM 2732 C CA . LEU B 1 179 ? 47.053 31.693 63.707 1.00 35.91 179 LEU B CA 1
ATOM 2733 C C . LEU B 1 179 ? 47.609 31.855 65.116 1.00 35.23 179 LEU B C 1
ATOM 2734 O O . LEU B 1 179 ? 47.021 31.356 66.076 1.00 35.27 179 LEU B O 1
ATOM 2739 N N . GLU B 1 180 ? 48.738 32.549 65.238 1.00 34.71 180 GLU B N 1
ATOM 2740 C CA . GLU B 1 180 ? 49.345 32.778 66.544 1.00 34.16 180 GLU B CA 1
ATOM 2741 C C . GLU B 1 180 ? 48.350 33.482 67.453 1.00 33.44 180 GLU B C 1
ATOM 2742 O O . GLU B 1 180 ? 48.184 33.095 68.596 1.00 34.95 180 GLU B O 1
ATOM 2748 N N . ALA B 1 181 ? 47.671 34.500 66.934 1.00 32.68 181 ALA B N 1
ATOM 2749 C CA . ALA B 1 181 ? 46.667 35.231 67.703 1.00 31.75 181 ALA B CA 1
ATOM 2750 C C . ALA B 1 181 ? 45.537 34.298 68.176 1.00 30.90 181 ALA B C 1
ATOM 2751 O O . ALA B 1 181 ? 45.134 34.335 69.334 1.00 28.98 181 ALA B O 1
ATOM 2753 N N . GLU B 1 182 ? 45.025 33.465 67.279 1.00 31.61 182 GLU B N 1
ATOM 2754 C CA . GLU B 1 182 ? 43.953 32.546 67.642 1.00 31.88 182 GLU B CA 1
ATOM 2755 C C . GLU B 1 182 ? 44.439 31.495 68.617 1.00 33.43 182 GLU B C 1
ATOM 2756 O O . GLU B 1 182 ? 43.671 31.011 69.445 1.00 33.75 182 GLU B O 1
ATOM 2762 N N . LYS B 1 183 ? 45.715 31.135 68.520 1.00 33.14 183 LYS B N 1
ATOM 2763 C CA . LYS B 1 183 ? 46.267 30.135 69.414 1.00 32.83 183 LYS B CA 1
ATOM 2764 C C . LYS B 1 183 ? 46.364 30.717 70.809 1.00 33.20 183 LYS B C 1
ATOM 2765 O O . LYS B 1 183 ? 45.980 30.083 71.784 1.00 33.33 183 LYS B O 1
ATOM 2771 N N . ALA B 1 184 ? 46.871 31.940 70.890 1.00 34.36 184 ALA B N 1
ATOM 2772 C CA . ALA B 1 184 ? 47.024 32.637 72.161 1.00 35.09 184 ALA B CA 1
ATOM 2773 C C . ALA B 1 184 ? 45.706 32.842 72.897 1.00 35.63 184 ALA B C 1
ATOM 2774 O O . ALA B 1 184 ? 45.660 32.719 74.117 1.00 37.02 184 ALA B O 1
ATOM 2776 N N . THR B 1 185 ? 44.642 33.160 72.156 1.00 38.04 185 THR B N 1
ATOM 2777 C CA . THR B 1 185 ? 43.311 33.394 72.739 1.00 39.13 185 THR B CA 1
ATOM 2778 C C . THR B 1 185 ? 42.649 32.134 73.287 1.00 38.93 185 THR B C 1
ATOM 2779 O O . THR B 1 185 ? 42.074 32.163 74.371 1.00 39.67 185 THR B O 1
ATOM 2783 N N . TRP B 1 186 ? 42.721 31.032 72.546 1.00 39.65 186 TRP B N 1
ATOM 2784 C CA . TRP B 1 186 ? 42.129 29.786 73.027 1.00 39.80 186 TRP B CA 1
ATOM 2785 C C . TRP B 1 186 ? 42.989 29.207 74.141 1.00 40.29 186 TRP B C 1
ATOM 2786 O O . TRP B 1 186 ? 42.484 28.521 75.025 1.00 42.36 186 TRP B O 1
ATOM 2797 N N . SER B 1 187 ? 44.288 29.486 74.098 1.00 40.95 187 SER B N 1
ATOM 2798 C CA . SER B 1 187 ? 45.199 29.004 75.133 1.00 41.68 187 SER B CA 1
ATOM 2799 C C . SER B 1 187 ? 44.839 29.610 76.491 1.00 42.10 187 SER B C 1
ATOM 2800 O O . SER B 1 187 ? 45.287 29.132 77.530 1.00 42.84 187 SER B O 1
ATOM 2803 N N . LEU B 1 188 ? 44.042 30.673 76.482 1.00 42.82 188 LEU B N 1
ATOM 2804 C CA . LEU B 1 188 ? 43.633 31.302 77.734 1.00 43.70 188 LEU B CA 1
ATOM 2805 C C . LEU B 1 188 ? 42.727 30.324 78.469 1.00 44.03 188 LEU B C 1
ATOM 2806 O O . LEU B 1 188 ? 42.422 30.510 79.651 1.00 43.86 188 LEU B O 1
ATOM 2811 N N . LEU B 1 189 ? 42.303 29.284 77.756 1.00 43.86 189 LEU B N 1
ATOM 2812 C CA . LEU B 1 189 ? 41.436 28.272 78.332 1.00 44.19 189 LEU B CA 1
ATOM 2813 C C . LEU B 1 189 ? 42.253 27.096 78.839 1.00 45.26 189 LEU B C 1
ATOM 2814 O O . LEU B 1 189 ? 41.695 26.089 79.263 1.00 47.23 189 LEU B O 1
ATOM 2819 N N . LEU B 1 190 ? 43.575 27.232 78.795 1.00 46.68 190 LEU B N 1
ATOM 2820 C CA . LEU B 1 190 ? 44.473 26.188 79.274 1.00 48.96 190 LEU B CA 1
ATOM 2821 C C . LEU B 1 190 ? 44.438 26.142 80.795 1.00 51.44 190 LEU B C 1
ATOM 2822 O O . LEU B 1 190 ? 43.850 27.077 81.393 1.00 53.19 190 LEU B O 1
#

Radius of gyration: 23.24 Å; Cα contacts (8 Å, |Δi|>4): 301; chains: 2; bounding box: 57×57×55 Å